Protein AF-A0A7S1IZW3-F1 (afdb_monomer_lite)

Radius of gyration: 18.15 Å; chains: 1; bounding box: 45×54×45 Å

Sequence (249 aa):
MLVRLMQQVVSWEAPVSPLEAGRDVAIAFSLGTGAHVGPKPRSFAPGRIHPGHSNEGLAHTILNLVQANPALNVYVQWEIGDLITGFEYNSGRSYALKYPPLAVPSQSNPSLRVTYADITGRNASEAIHKVYPKPGSYLSTGGVASGLGRYIMSLQDTVKRVYVVGHPDHKKRCRVETQRALAYKKKELAHIDTVFPPTTYYPLWTQYGCDAWAYDHESTQSWTRTRGRFIPTEMRHKLGWVAYKDIKC

Secondary structure (DSSP, 8-state):
-HHHHHHHHH---PPB-PPPSS--EEEE-------B-SS--SS--TTSB---HHHHHHHHHHHHHHHH-TT-EEEEEHHHHHHHTTPEETTTEE--BSS-SS--S----TT--B-HHHHHSS-GGGTEEEE-PPTT----HHHHHHHHHHHHHHT-S---EEEEE--TTTHHHHHHHHHHHHHHTTTSSTT-EEEBPPGGGS--GGGGTB-TT--BTT-SSGGGS-HHHHHHHHHHHHHHHHHHTT---

pLDDT: mean 75.3, std 19.4, range [32.53, 97.0]

Organism: NCBI:txid73025

Structure (mmCIF, N/CA/C/O backbone):
data_AF-A0A7S1IZW3-F1
#
_entry.id   AF-A0A7S1IZW3-F1
#
loop_
_atom_site.group_PDB
_atom_site.id
_atom_site.type_symbol
_atom_site.label_atom_id
_atom_site.label_alt_id
_atom_site.label_comp_id
_atom_site.label_asym_id
_atom_site.label_entity_id
_atom_site.label_seq_id
_atom_site.pdbx_PDB_ins_code
_atom_site.Cartn_x
_atom_site.Cartn_y
_atom_site.Cartn_z
_atom_site.occupancy
_atom_site.B_iso_or_equiv
_atom_site.auth_seq_id
_atom_site.auth_comp_id
_atom_site.auth_asym_id
_atom_site.auth_atom_id
_atom_site.pdbx_PDB_model_num
ATOM 1 N N . MET A 1 1 ? 24.406 24.536 6.922 1.00 42.84 1 MET A N 1
ATOM 2 C CA . MET A 1 1 ? 22.937 24.652 7.099 1.00 42.84 1 MET A CA 1
ATOM 3 C C . MET A 1 1 ? 22.155 23.656 6.229 1.00 42.84 1 MET A C 1
ATOM 5 O O . MET A 1 1 ? 21.278 22.994 6.769 1.00 42.84 1 MET A O 1
ATOM 9 N N . LEU A 1 2 ? 22.518 23.450 4.949 1.00 34.56 2 LEU A N 1
ATOM 10 C CA . LEU A 1 2 ? 21.908 22.433 4.063 1.00 34.56 2 LEU A CA 1
ATOM 11 C C . LEU A 1 2 ? 21.958 20.992 4.617 1.00 34.56 2 LEU A C 1
ATOM 13 O O . LEU A 1 2 ? 20.959 20.284 4.582 1.00 34.56 2 LEU A O 1
ATOM 17 N N . VAL A 1 3 ? 23.086 20.578 5.205 1.00 36.34 3 VAL A N 1
ATOM 18 C CA . VAL A 1 3 ? 23.261 19.220 5.769 1.00 36.34 3 VAL A CA 1
ATOM 19 C C . VAL A 1 3 ? 22.312 18.946 6.950 1.00 36.34 3 VAL A C 1
ATOM 21 O O . VAL A 1 3 ? 21.817 17.832 7.095 1.00 36.34 3 VAL A O 1
ATOM 24 N N . ARG A 1 4 ? 21.962 19.974 7.741 1.00 32.53 4 ARG A N 1
ATOM 25 C CA . ARG A 1 4 ? 21.000 19.866 8.859 1.00 32.53 4 ARG A CA 1
ATOM 26 C C . ARG A 1 4 ? 19.544 19.781 8.380 1.00 32.53 4 ARG A C 1
ATOM 28 O O . ARG A 1 4 ? 18.761 19.040 8.966 1.00 32.53 4 ARG A O 1
ATOM 35 N N . LEU A 1 5 ? 19.200 20.484 7.296 1.00 35.03 5 LEU A N 1
ATOM 36 C CA . LEU A 1 5 ? 17.895 20.378 6.627 1.00 35.03 5 LEU A CA 1
ATOM 37 C C . LEU A 1 5 ? 17.722 19.015 5.946 1.00 35.03 5 LEU A C 1
ATOM 39 O O . LEU A 1 5 ? 16.652 18.423 6.038 1.00 35.03 5 LEU A O 1
ATOM 43 N N . MET A 1 6 ? 18.782 18.461 5.350 1.00 36.03 6 MET A N 1
ATOM 44 C CA . MET A 1 6 ? 18.750 17.088 4.845 1.00 36.03 6 MET A CA 1
ATOM 45 C C . MET A 1 6 ? 18.605 16.082 5.994 1.00 36.03 6 MET A C 1
ATOM 47 O O . MET A 1 6 ? 17.745 15.220 5.910 1.00 36.03 6 MET A O 1
ATOM 51 N N . GLN A 1 7 ? 19.329 16.229 7.109 1.00 33.53 7 GLN A N 1
ATOM 52 C CA . GLN A 1 7 ? 19.215 15.316 8.259 1.00 33.53 7 GLN A CA 1
ATOM 53 C C . GLN A 1 7 ? 17.838 15.335 8.950 1.00 33.53 7 GLN A C 1
ATOM 55 O O . GLN A 1 7 ? 17.326 14.269 9.281 1.00 33.53 7 GLN A O 1
ATOM 60 N N . GLN A 1 8 ? 17.182 16.493 9.099 1.00 34.12 8 GLN A N 1
ATOM 61 C CA . GLN A 1 8 ? 15.807 16.558 9.635 1.00 34.12 8 GLN A CA 1
ATOM 62 C C . GLN A 1 8 ? 14.746 16.017 8.658 1.00 34.12 8 GLN A C 1
ATOM 64 O O . GLN A 1 8 ? 13.679 15.571 9.076 1.00 34.12 8 GLN A O 1
ATOM 69 N N . VAL A 1 9 ? 15.043 15.977 7.356 1.00 41.69 9 VAL A N 1
ATOM 70 C CA . VAL A 1 9 ? 14.223 15.278 6.350 1.00 41.69 9 VAL A CA 1
ATOM 71 C C . VAL A 1 9 ? 14.499 13.756 6.351 1.00 41.69 9 VAL A C 1
ATOM 73 O O . VAL A 1 9 ? 13.649 12.982 5.893 1.00 41.69 9 VAL A O 1
ATOM 76 N N . VAL A 1 10 ? 15.622 13.320 6.941 1.00 40.56 10 VAL A N 1
ATOM 77 C CA . VAL A 1 10 ? 16.227 11.976 6.834 1.00 40.56 10 VAL A CA 1
ATOM 78 C C . VAL A 1 10 ? 16.151 11.131 8.119 1.00 40.56 10 VAL A C 1
ATOM 80 O O . VAL A 1 10 ? 16.579 9.983 8.091 1.00 40.56 10 VAL A O 1
ATOM 83 N N . SER A 1 11 ? 15.502 11.559 9.210 1.00 42.12 11 SER A N 1
ATOM 84 C CA . SER A 1 11 ? 14.947 10.537 10.116 1.00 42.12 11 SER A CA 1
ATOM 85 C C . SER A 1 11 ? 13.729 9.903 9.418 1.00 42.12 11 SER A C 1
ATOM 87 O O . SER A 1 11 ? 12.639 10.472 9.282 1.00 42.12 11 SER A O 1
ATOM 89 N N . TRP A 1 12 ? 13.988 8.752 8.795 1.00 49.91 12 TRP A N 1
ATOM 90 C CA . TRP A 1 12 ? 13.060 7.946 7.990 1.00 49.91 12 TRP A CA 1
ATOM 91 C C . TRP A 1 12 ? 12.199 7.005 8.841 1.00 49.91 12 TRP A C 1
ATOM 93 O O . TRP A 1 12 ? 11.515 6.133 8.307 1.00 49.91 12 TRP A O 1
ATOM 103 N N . GLU A 1 13 ? 12.216 7.179 10.156 1.00 51.59 13 GLU A N 1
ATOM 104 C CA . GLU A 1 13 ? 11.572 6.276 11.097 1.00 51.59 13 GLU A CA 1
ATOM 105 C C . GLU A 1 13 ? 10.225 6.864 11.516 1.00 51.59 13 GLU A C 1
ATOM 107 O O . GLU A 1 13 ? 10.145 7.925 12.132 1.00 51.59 13 GLU A O 1
ATOM 112 N N . ALA A 1 14 ? 9.142 6.200 11.116 1.00 55.22 14 ALA A N 1
ATOM 113 C CA . ALA A 1 14 ? 7.863 6.343 11.802 1.00 55.22 14 ALA A CA 1
ATOM 114 C C . ALA A 1 14 ? 7.749 5.192 12.808 1.00 55.22 14 ALA A C 1
ATOM 116 O O . ALA A 1 14 ? 8.416 4.170 12.608 1.00 55.22 14 ALA A O 1
ATOM 117 N N . PRO A 1 15 ? 6.903 5.316 13.846 1.00 69.94 15 PRO A N 1
ATOM 118 C CA . PRO A 1 15 ? 6.678 4.211 14.759 1.00 69.94 15 PRO A CA 1
ATOM 119 C C . PRO A 1 15 ? 6.252 2.970 13.970 1.00 69.94 15 PRO A C 1
ATOM 121 O O . PRO A 1 15 ? 5.302 2.994 13.179 1.00 69.94 15 PRO A O 1
ATOM 124 N N . VAL A 1 16 ? 7.013 1.900 14.172 1.00 72.75 16 VAL A N 1
ATOM 125 C CA . VAL A 1 16 ? 6.602 0.542 13.850 1.00 72.75 16 VAL A CA 1
ATOM 126 C C . VAL A 1 16 ? 5.834 0.053 15.065 1.00 72.75 16 VAL A C 1
ATOM 128 O O . VAL A 1 16 ? 6.329 0.148 16.185 1.00 72.75 16 VAL A O 1
ATOM 131 N N . SER A 1 17 ? 4.620 -0.434 14.854 1.00 70.88 17 SER A N 1
ATOM 132 C CA . SER A 1 17 ? 3.806 -1.000 15.926 1.00 70.88 17 SER A CA 1
ATOM 133 C C . SER A 1 17 ? 3.590 -2.484 15.648 1.00 70.88 17 SER A C 1
ATOM 135 O O . SER A 1 17 ? 3.423 -2.842 14.474 1.00 70.88 17 SER A O 1
ATOM 137 N N . PRO A 1 18 ? 3.619 -3.361 16.670 1.00 73.44 18 PRO A N 1
ATOM 138 C CA . PRO A 1 18 ? 3.194 -4.739 16.484 1.00 73.44 18 PRO A CA 1
ATOM 139 C C . PRO A 1 18 ? 1.767 -4.777 15.931 1.00 73.44 18 PRO A C 1
ATOM 141 O O . PRO A 1 18 ? 0.991 -3.826 16.056 1.00 73.44 18 PRO A O 1
ATOM 144 N N . LEU A 1 19 ? 1.436 -5.878 15.269 1.00 74.12 19 LEU A N 1
ATOM 145 C CA . LEU A 1 19 ? 0.070 -6.123 14.840 1.00 74.12 19 LEU A CA 1
ATOM 146 C C . LEU A 1 19 ? -0.772 -6.396 16.090 1.00 74.12 19 LEU A C 1
ATOM 148 O O . LEU A 1 19 ? -0.466 -7.330 16.829 1.00 74.12 19 LEU A O 1
ATOM 152 N N . GLU A 1 20 ? -1.777 -5.569 16.360 1.00 69.06 20 GLU A N 1
ATOM 153 C CA . GLU A 1 20 ? -2.686 -5.792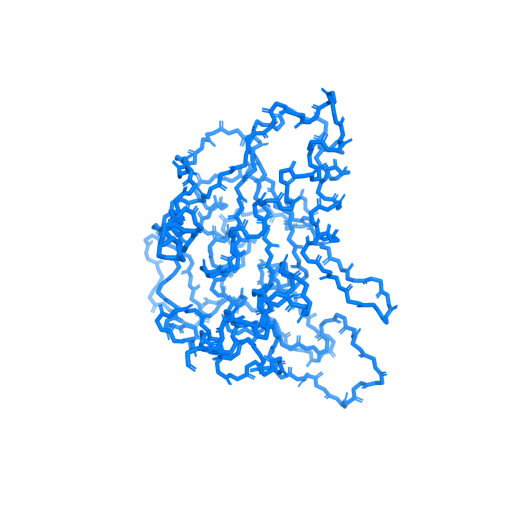 17.486 1.00 69.06 20 GLU A CA 1
ATOM 154 C C . GLU A 1 20 ? -3.928 -6.563 17.038 1.00 69.06 20 GLU A C 1
ATOM 156 O O . GLU A 1 20 ? -4.373 -6.466 15.891 1.00 69.06 20 GLU A O 1
ATOM 161 N N . ALA A 1 21 ? -4.486 -7.349 17.959 1.00 62.62 21 ALA A N 1
ATOM 162 C CA . ALA A 1 21 ? -5.770 -8.000 17.754 1.00 62.62 21 ALA A CA 1
ATOM 163 C C . ALA A 1 21 ? -6.881 -6.939 17.806 1.00 62.62 21 ALA A C 1
ATOM 165 O O . ALA A 1 21 ? -7.063 -6.259 18.815 1.00 62.62 21 ALA A O 1
ATOM 166 N N . GLY A 1 22 ? -7.616 -6.786 16.707 1.00 67.44 22 GLY A N 1
ATOM 167 C CA . GLY A 1 22 ? -8.656 -5.770 16.563 1.00 67.44 22 GLY A CA 1
ATOM 168 C C . GLY A 1 22 ? -8.945 -5.450 15.099 1.00 67.44 22 GLY A C 1
ATOM 169 O O . GLY A 1 22 ? -8.257 -5.938 14.197 1.00 67.44 22 GLY A O 1
ATOM 170 N N . ARG A 1 23 ? -9.968 -4.623 14.857 1.00 73.38 23 ARG A N 1
ATOM 171 C CA . ARG A 1 23 ? -10.368 -4.177 13.513 1.00 73.38 23 ARG A CA 1
ATOM 172 C C . ARG A 1 23 ? -9.564 -2.955 13.065 1.00 73.38 23 ARG A C 1
ATOM 174 O O . ARG A 1 23 ? -10.113 -1.900 12.755 1.00 73.38 23 ARG A O 1
ATOM 181 N N . ASP A 1 24 ? -8.245 -3.108 13.046 1.00 89.75 24 ASP A N 1
ATOM 182 C CA . ASP A 1 24 ? -7.353 -2.137 12.418 1.00 89.75 24 ASP A CA 1
ATOM 183 C C . ASP A 1 24 ? -7.535 -2.136 10.895 1.00 89.75 24 ASP A C 1
ATOM 185 O O . ASP A 1 24 ? -8.167 -3.023 10.307 1.00 89.75 24 ASP A O 1
ATOM 189 N N . VAL A 1 25 ? -6.969 -1.123 10.242 1.00 93.00 25 VAL A N 1
ATOM 190 C CA . VAL A 1 25 ? -6.992 -1.009 8.783 1.00 93.00 25 VAL A CA 1
ATOM 191 C C . VAL A 1 25 ? -5.572 -1.051 8.235 1.00 93.00 25 VAL A C 1
ATOM 193 O O . VAL A 1 25 ? -4.694 -0.342 8.714 1.00 93.00 25 VAL A O 1
ATOM 196 N N . ALA A 1 26 ? -5.333 -1.824 7.182 1.00 94.81 26 ALA A N 1
ATOM 197 C CA . ALA A 1 26 ? -4.163 -1.651 6.333 1.00 94.81 26 ALA A CA 1
ATOM 198 C C . ALA A 1 26 ? -4.532 -0.821 5.106 1.00 94.81 26 ALA A C 1
ATOM 200 O O . ALA A 1 26 ? -5.486 -1.138 4.398 1.00 94.81 26 ALA A O 1
ATOM 201 N N . ILE A 1 27 ? -3.754 0.226 4.837 1.00 96.88 27 ILE A N 1
ATOM 202 C CA . ILE A 1 27 ? -3.817 0.984 3.590 1.00 96.88 27 ILE A CA 1
ATOM 203 C C . ILE A 1 27 ? -2.592 0.686 2.730 1.00 96.88 27 ILE A C 1
ATOM 205 O O . ILE A 1 27 ? -1.473 0.816 3.220 1.00 96.88 27 ILE A O 1
ATOM 209 N N . ALA A 1 28 ? -2.780 0.342 1.453 1.00 97.00 28 ALA A N 1
ATOM 210 C CA . ALA A 1 28 ? -1.663 0.116 0.531 1.00 97.00 28 ALA A CA 1
ATOM 211 C C . ALA A 1 28 ? -1.671 1.051 -0.680 1.00 97.00 28 ALA A C 1
ATOM 213 O O . ALA A 1 28 ? -2.696 1.238 -1.344 1.00 97.00 28 ALA A O 1
ATOM 214 N N . PHE A 1 29 ? -0.490 1.589 -0.978 1.00 96.50 29 PHE A N 1
ATOM 215 C CA . PHE A 1 29 ? -0.234 2.482 -2.101 1.00 96.50 29 PHE A CA 1
ATOM 216 C C . PHE A 1 29 ? 0.668 1.796 -3.121 1.00 96.50 29 PHE A C 1
ATOM 218 O O . PHE A 1 29 ? 1.769 1.363 -2.771 1.00 96.50 29 PHE A O 1
ATOM 225 N N . SER A 1 30 ? 0.214 1.725 -4.366 1.00 94.62 30 SER A N 1
ATOM 226 C CA . SER A 1 30 ? 0.961 1.138 -5.469 1.00 94.62 30 SER A CA 1
ATOM 227 C C . SER A 1 30 ? 2.091 2.054 -5.941 1.00 94.62 30 SER A C 1
ATOM 229 O O . SER A 1 30 ? 2.057 3.279 -5.774 1.00 94.62 30 SER A O 1
ATOM 231 N N . LEU A 1 31 ? 3.126 1.452 -6.526 1.00 93.69 31 LEU A N 1
ATOM 232 C CA . LEU A 1 31 ? 4.194 2.163 -7.219 1.00 93.69 31 LEU A CA 1
ATOM 233 C C . LEU A 1 31 ? 4.489 1.488 -8.554 1.00 93.69 31 LEU A C 1
ATOM 235 O O . LEU A 1 31 ? 4.808 0.303 -8.591 1.00 93.69 31 LEU A O 1
ATOM 239 N N . GLY A 1 32 ? 4.461 2.269 -9.635 1.00 88.81 32 GLY A N 1
ATOM 240 C CA . GLY A 1 32 ? 4.709 1.729 -10.963 1.00 88.81 32 GLY A CA 1
ATOM 241 C C . GLY A 1 32 ? 3.566 0.838 -11.444 1.00 88.81 32 GLY A C 1
ATOM 242 O O . GLY A 1 32 ? 2.635 0.524 -10.707 1.00 88.81 32 GLY A O 1
ATOM 243 N N . THR A 1 33 ? 3.651 0.444 -12.709 1.00 86.56 33 THR A N 1
ATOM 244 C CA . THR A 1 33 ? 2.820 -0.620 -13.288 1.00 86.56 33 THR A CA 1
ATOM 245 C C . THR A 1 33 ? 3.661 -1.378 -14.303 1.00 86.56 33 THR A C 1
ATOM 247 O O . THR A 1 33 ? 4.548 -0.783 -14.911 1.00 86.56 33 THR A O 1
ATOM 250 N N . GLY A 1 34 ? 3.404 -2.664 -14.507 1.00 83.81 34 GLY A N 1
ATOM 251 C CA . GLY A 1 34 ? 4.081 -3.468 -15.522 1.00 83.81 34 GLY A CA 1
ATOM 252 C C . GLY A 1 34 ? 3.514 -3.251 -16.930 1.00 83.81 34 GLY A C 1
ATOM 253 O O . GLY A 1 34 ? 2.811 -2.275 -17.206 1.00 83.81 34 GLY A O 1
ATOM 254 N N . ALA A 1 35 ? 3.842 -4.167 -17.842 1.00 79.00 35 ALA A N 1
ATOM 255 C CA . ALA A 1 35 ? 3.445 -4.086 -19.245 1.00 79.00 35 ALA A CA 1
ATOM 256 C C . ALA A 1 35 ? 1.917 -4.115 -19.451 1.00 79.00 35 ALA A C 1
ATOM 258 O O . ALA A 1 35 ? 1.160 -4.690 -18.666 1.00 79.00 35 ALA A O 1
ATOM 259 N N . HIS A 1 36 ? 1.461 -3.529 -20.560 1.00 71.94 36 HIS A N 1
ATOM 260 C CA . HIS A 1 36 ? 0.078 -3.682 -21.008 1.00 71.94 36 HIS A CA 1
ATOM 261 C C . HIS A 1 36 ? -0.233 -5.141 -21.350 1.00 71.94 36 HIS A C 1
ATOM 263 O O . HIS A 1 36 ? 0.586 -5.840 -21.946 1.00 71.94 36 HIS A O 1
ATOM 269 N N . VAL A 1 37 ? -1.450 -5.571 -21.025 1.00 60.62 37 VAL A N 1
ATOM 270 C CA . VAL A 1 37 ? -1.951 -6.911 -21.328 1.00 60.62 37 VAL A CA 1
ATOM 271 C C . VAL A 1 37 ? -3.107 -6.798 -22.317 1.00 60.62 37 VAL A C 1
ATOM 273 O O . VAL A 1 37 ? -4.116 -6.149 -22.044 1.00 60.62 37 VAL A O 1
ATOM 276 N N . GLY A 1 38 ? -2.941 -7.423 -23.486 1.00 57.94 38 GLY A N 1
ATOM 277 C CA . GLY A 1 38 ? -3.884 -7.342 -24.604 1.00 57.94 38 GLY A CA 1
ATOM 278 C C . GLY A 1 38 ? -3.590 -6.199 -25.595 1.00 57.94 38 GLY A C 1
ATOM 279 O O . GLY A 1 38 ? -2.559 -5.532 -25.494 1.00 57.94 38 GLY A O 1
ATOM 280 N N . PRO A 1 39 ? -4.464 -5.980 -26.597 1.00 54.28 39 PRO A N 1
ATOM 281 C CA . PRO A 1 39 ? -4.266 -4.953 -27.621 1.00 54.28 39 PRO A CA 1
ATOM 282 C C . PRO A 1 39 ? -4.196 -3.543 -27.009 1.00 54.28 39 PRO A C 1
ATOM 284 O O . PRO A 1 39 ? -4.948 -3.231 -26.080 1.00 54.28 39 PRO A O 1
ATOM 287 N N . LYS A 1 40 ? -3.294 -2.695 -27.540 1.00 53.75 40 LYS A N 1
ATOM 288 C CA . LYS A 1 40 ? -2.990 -1.341 -27.030 1.00 53.75 40 LYS A CA 1
ATOM 289 C C . LYS A 1 40 ? -4.282 -0.562 -26.727 1.00 53.75 40 LYS A C 1
ATOM 291 O O . LYS A 1 40 ? -5.043 -0.277 -27.655 1.00 53.75 40 LYS A O 1
ATOM 296 N N . PRO A 1 41 ? -4.558 -0.208 -25.462 1.00 51.12 41 PRO A N 1
ATOM 297 C CA . PRO A 1 41 ? -5.783 0.497 -25.130 1.00 51.12 41 PRO A CA 1
ATOM 298 C C . PRO A 1 41 ? -5.697 1.978 -25.518 1.00 51.12 41 PRO A C 1
ATOM 300 O O . PRO A 1 41 ? -4.625 2.579 -25.517 1.00 51.12 41 PRO A O 1
ATOM 303 N N . ARG A 1 42 ? -6.858 2.582 -25.803 1.00 51.28 42 ARG A N 1
ATOM 304 C CA . ARG A 1 42 ? -7.008 4.039 -25.980 1.00 51.28 42 ARG A CA 1
ATOM 305 C C . ARG A 1 42 ? -7.034 4.804 -24.642 1.00 51.28 42 ARG A C 1
ATOM 307 O O . ARG A 1 42 ? -7.081 6.028 -24.655 1.00 51.28 42 ARG A O 1
ATOM 314 N N . SER A 1 43 ? -7.014 4.111 -23.496 1.00 53.12 43 SER A N 1
ATOM 315 C CA . SER A 1 43 ? -7.051 4.715 -22.157 1.00 53.12 43 SER A CA 1
ATOM 316 C C . SER A 1 43 ? -6.365 3.850 -21.088 1.00 53.12 43 SER A C 1
ATOM 318 O O . SER A 1 43 ? -6.332 2.622 -21.185 1.00 53.12 43 SER A O 1
ATOM 320 N N . PHE A 1 44 ? -5.831 4.500 -20.045 1.00 56.50 44 PHE A N 1
ATOM 321 C CA . PHE A 1 44 ? -5.433 3.851 -18.792 1.00 56.50 44 PHE A CA 1
ATOM 322 C C . PHE A 1 44 ? -6.700 3.337 -18.096 1.00 56.50 44 PHE A C 1
ATOM 324 O O . PHE A 1 44 ? -7.426 4.110 -17.471 1.00 56.50 44 PHE A O 1
ATOM 331 N N . ALA A 1 45 ? -6.999 2.051 -18.260 1.00 55.06 45 ALA A N 1
ATOM 332 C CA . ALA A 1 45 ? -8.136 1.399 -17.624 1.00 55.06 45 ALA A CA 1
ATOM 333 C C . ALA A 1 45 ? -7.648 0.231 -16.751 1.00 55.06 45 ALA A C 1
ATOM 335 O O . ALA A 1 45 ? -6.781 -0.530 -17.203 1.00 55.06 45 ALA A O 1
ATOM 336 N N . PRO A 1 46 ? -8.199 0.072 -15.534 1.00 58.06 46 PRO A N 1
ATOM 337 C CA . PRO A 1 46 ? -7.873 -1.032 -14.643 1.00 58.06 46 PRO A CA 1
ATOM 338 C C . PRO A 1 46 ? -7.905 -2.408 -15.320 1.00 58.06 46 PRO A C 1
ATOM 340 O O . PRO A 1 46 ? -8.764 -2.718 -16.155 1.00 58.06 46 PRO A O 1
ATOM 343 N N . GLY A 1 47 ? -6.886 -3.194 -14.975 1.00 59.53 47 GLY A N 1
ATOM 344 C CA . GLY A 1 47 ? -6.621 -4.563 -15.400 1.00 59.53 47 GLY A CA 1
ATOM 345 C C . GLY A 1 47 ? -6.177 -4.794 -16.860 1.00 59.53 47 GLY A C 1
ATOM 346 O O . GLY A 1 47 ? -5.809 -5.910 -17.207 1.00 59.53 47 GLY A O 1
ATOM 347 N N . ARG A 1 48 ? -6.068 -3.766 -17.718 1.00 66.94 48 ARG A N 1
ATOM 348 C CA . ARG A 1 48 ? -5.316 -3.896 -18.999 1.00 66.94 48 ARG A CA 1
ATOM 349 C C . ARG A 1 48 ? -3.811 -3.706 -18.828 1.00 66.94 48 ARG A C 1
ATOM 351 O O . ARG A 1 48 ? -3.081 -3.552 -19.809 1.00 66.94 48 ARG A O 1
ATOM 358 N N . ILE A 1 49 ? -3.353 -3.623 -17.588 1.00 74.69 49 ILE A N 1
ATOM 359 C CA . ILE A 1 49 ? -1.981 -3.306 -17.219 1.00 74.69 49 ILE A CA 1
ATOM 360 C C . ILE A 1 49 ? -1.592 -4.285 -16.125 1.00 74.69 49 ILE A C 1
ATOM 362 O O . ILE A 1 49 ? -2.334 -4.452 -15.158 1.00 74.69 49 ILE A O 1
ATOM 366 N N . HIS A 1 50 ? -0.451 -4.942 -16.301 1.00 82.44 50 HIS A N 1
ATOM 367 C CA . HIS A 1 50 ? 0.138 -5.764 -15.261 1.00 82.44 50 HIS A CA 1
ATOM 368 C C . HIS A 1 50 ? 0.373 -4.894 -14.013 1.00 82.44 50 HIS A C 1
ATOM 370 O O . HIS A 1 50 ? 0.913 -3.794 -14.155 1.00 82.44 50 HIS A O 1
ATOM 376 N N . PRO A 1 51 ? 0.017 -5.346 -12.800 1.00 85.38 51 PRO A N 1
ATOM 377 C CA . PRO A 1 51 ? 0.257 -4.586 -11.574 1.00 85.38 51 PRO A CA 1
ATOM 378 C C . PRO A 1 51 ? 1.719 -4.160 -11.397 1.00 85.38 51 PRO A C 1
ATOM 380 O O . PRO A 1 51 ? 1.971 -3.046 -10.970 1.00 85.38 51 PRO A O 1
ATOM 383 N N . GLY A 1 52 ? 2.681 -4.983 -11.816 1.00 89.25 52 GLY A N 1
ATOM 384 C CA . GLY A 1 52 ? 4.120 -4.691 -11.739 1.00 89.25 52 GLY A CA 1
ATOM 385 C C . GLY A 1 52 ? 4.761 -5.307 -10.498 1.00 89.25 52 GLY A C 1
ATOM 386 O O . GLY A 1 52 ? 4.085 -5.543 -9.496 1.00 89.25 52 GLY A O 1
ATOM 387 N N . HIS A 1 53 ? 6.063 -5.563 -10.565 1.00 91.38 53 HIS A N 1
ATOM 388 C CA . HIS A 1 53 ? 6.776 -6.400 -9.592 1.00 91.38 53 HIS A CA 1
ATOM 389 C C . HIS A 1 53 ? 6.841 -5.769 -8.197 1.00 91.38 53 HIS A C 1
ATOM 391 O O . HIS A 1 53 ? 6.657 -6.445 -7.184 1.00 91.38 53 HIS A O 1
ATOM 397 N N . SER A 1 54 ? 6.995 -4.441 -8.122 1.00 94.75 54 SER A N 1
ATOM 398 C CA . SER A 1 54 ? 6.939 -3.715 -6.846 1.00 94.75 54 SER A CA 1
ATOM 399 C C . SER A 1 54 ? 5.586 -3.908 -6.152 1.00 94.75 54 SER A C 1
ATOM 401 O O . SER A 1 54 ? 5.527 -4.029 -4.929 1.00 94.75 54 SER A O 1
ATOM 403 N N . ASN A 1 55 ? 4.495 -3.969 -6.922 1.00 94.25 55 ASN A N 1
ATOM 404 C CA . ASN A 1 55 ? 3.149 -4.148 -6.383 1.00 94.25 55 ASN A CA 1
ATOM 405 C C . ASN A 1 55 ? 2.882 -5.598 -5.956 1.00 94.25 55 ASN A C 1
ATOM 407 O O . ASN A 1 55 ? 2.129 -5.796 -5.005 1.00 94.25 55 ASN A O 1
ATOM 411 N N . GLU A 1 56 ? 3.549 -6.590 -6.556 1.00 90.50 56 GLU A N 1
ATOM 412 C CA . GLU A 1 56 ? 3.561 -7.973 -6.050 1.00 90.50 56 GLU A CA 1
ATOM 413 C C . GLU A 1 56 ? 4.184 -8.044 -4.654 1.00 90.50 56 GLU A C 1
ATOM 415 O O . GLU A 1 56 ? 3.577 -8.575 -3.723 1.00 90.50 56 GLU A O 1
ATOM 420 N N . GLY A 1 57 ? 5.340 -7.408 -4.454 1.00 91.12 57 GLY A N 1
ATOM 421 C CA . GLY A 1 57 ? 5.950 -7.356 -3.128 1.00 91.12 57 GLY A CA 1
ATOM 422 C C . GLY A 1 57 ? 5.067 -6.651 -2.085 1.00 91.12 57 GLY A C 1
ATOM 423 O O . GLY A 1 57 ? 4.973 -7.097 -0.943 1.00 91.12 57 GLY A O 1
ATOM 424 N N . LEU A 1 58 ? 4.346 -5.593 -2.474 1.00 95.06 58 LEU A N 1
ATOM 425 C CA . LEU A 1 58 ? 3.398 -4.905 -1.586 1.00 95.06 58 LEU A CA 1
ATOM 426 C C . LEU A 1 58 ? 2.146 -5.743 -1.283 1.00 95.06 58 LEU A C 1
ATOM 428 O O . LEU A 1 58 ? 1.662 -5.730 -0.151 1.00 95.06 58 LEU A O 1
ATOM 432 N N . ALA A 1 59 ? 1.634 -6.485 -2.266 1.00 92.06 59 ALA A N 1
ATOM 433 C CA . ALA A 1 59 ? 0.547 -7.440 -2.077 1.00 92.06 59 ALA A CA 1
ATOM 434 C C . ALA A 1 59 ? 0.950 -8.559 -1.105 1.00 92.06 59 ALA A C 1
ATOM 436 O O . ALA A 1 59 ? 0.178 -8.879 -0.202 1.00 92.06 59 ALA A O 1
ATOM 437 N N . HIS A 1 60 ? 2.180 -9.072 -1.200 1.00 89.25 60 HIS A N 1
ATOM 438 C CA . HIS A 1 60 ? 2.724 -10.022 -0.227 1.00 89.25 60 HIS A CA 1
ATOM 439 C C . HIS A 1 60 ? 2.753 -9.435 1.190 1.00 89.25 60 HIS A C 1
ATOM 441 O O . HIS A 1 60 ? 2.327 -10.102 2.131 1.00 89.25 60 HIS A O 1
ATOM 447 N N . THR A 1 61 ? 3.180 -8.176 1.358 1.00 92.50 61 THR A N 1
ATOM 448 C CA . THR A 1 61 ? 3.130 -7.507 2.670 1.00 92.50 61 THR A CA 1
ATOM 449 C C . THR A 1 61 ? 1.712 -7.470 3.237 1.00 92.50 61 THR A C 1
ATOM 451 O O . THR A 1 61 ? 1.519 -7.725 4.423 1.00 92.50 61 THR A O 1
ATOM 454 N N . ILE A 1 62 ? 0.706 -7.180 2.407 1.00 92.38 62 ILE A N 1
ATOM 455 C CA . ILE A 1 62 ? -0.696 -7.175 2.842 1.00 92.38 62 ILE A CA 1
ATOM 456 C C . ILE A 1 62 ? -1.159 -8.572 3.247 1.00 92.38 62 ILE A C 1
ATOM 458 O O . ILE A 1 62 ? -1.774 -8.713 4.302 1.00 92.38 62 ILE A O 1
ATOM 462 N N . LEU A 1 63 ? -0.843 -9.601 2.462 1.00 88.12 63 LEU A N 1
ATOM 463 C CA . LEU A 1 63 ? -1.226 -10.967 2.807 1.00 88.12 63 LEU A CA 1
ATOM 464 C C . LEU A 1 63 ? -0.570 -11.446 4.106 1.00 88.12 63 LEU A C 1
ATOM 466 O O . LEU A 1 63 ? -1.249 -12.054 4.926 1.00 88.12 63 LEU A O 1
ATOM 470 N N . ASN A 1 64 ? 0.695 -11.096 4.345 1.00 86.62 64 ASN A N 1
ATOM 471 C CA . ASN A 1 64 ? 1.373 -11.353 5.615 1.00 86.62 64 ASN A CA 1
ATOM 472 C C . ASN A 1 64 ? 0.660 -10.692 6.807 1.00 86.62 64 ASN A C 1
ATOM 474 O O . ASN A 1 64 ? 0.495 -11.311 7.858 1.00 86.62 64 ASN A O 1
ATOM 478 N N . LEU A 1 65 ? 0.216 -9.440 6.648 1.00 88.88 65 LEU A N 1
ATOM 479 C CA . LEU A 1 65 ? -0.532 -8.730 7.690 1.00 88.88 65 LEU A CA 1
ATOM 480 C C . LEU A 1 65 ? -1.897 -9.374 7.945 1.00 88.88 65 LEU A C 1
ATOM 482 O O . LEU A 1 65 ? -2.290 -9.533 9.095 1.00 88.88 65 LEU A O 1
ATOM 486 N N . VAL A 1 66 ? -2.602 -9.774 6.888 1.00 86.88 66 VAL A N 1
ATOM 487 C CA . VAL A 1 66 ? -3.892 -10.471 6.987 1.00 86.88 66 VAL A CA 1
ATOM 488 C C . VAL A 1 66 ? -3.735 -11.849 7.628 1.00 86.88 66 VAL A C 1
ATOM 490 O O . VAL A 1 66 ? -4.574 -12.247 8.428 1.00 86.88 66 VAL A O 1
ATOM 493 N N . GLN A 1 67 ? -2.673 -12.583 7.303 1.00 83.88 67 GLN A N 1
ATOM 494 C CA . GLN A 1 67 ? -2.394 -13.884 7.907 1.00 83.88 67 GLN A CA 1
ATOM 495 C C . GLN A 1 67 ? -2.148 -13.754 9.413 1.00 83.88 67 GLN A C 1
ATOM 497 O O . GLN A 1 67 ? -2.640 -14.563 10.194 1.00 83.88 67 GLN A O 1
ATOM 502 N N . ALA A 1 68 ? -1.419 -12.716 9.824 1.00 84.38 68 ALA A N 1
ATOM 503 C CA . ALA A 1 68 ? -1.139 -12.448 11.229 1.00 84.38 68 ALA A CA 1
ATOM 504 C C . ALA A 1 68 ? -2.333 -11.821 11.983 1.00 84.38 68 ALA A C 1
ATOM 506 O O . ALA A 1 68 ? -2.464 -12.024 13.188 1.00 84.38 68 ALA A O 1
ATOM 507 N N . ASN A 1 69 ? -3.219 -11.087 11.301 1.00 85.19 69 ASN A N 1
ATOM 508 C CA . ASN A 1 69 ? -4.486 -10.591 11.843 1.00 85.19 69 ASN A CA 1
ATOM 509 C C . ASN A 1 69 ? -5.604 -10.767 10.807 1.00 85.19 69 ASN A C 1
ATOM 511 O O . ASN A 1 69 ? -5.863 -9.863 10.006 1.00 85.19 69 ASN A O 1
ATOM 515 N N . PRO A 1 70 ? -6.337 -11.891 10.851 1.00 82.75 70 PRO A N 1
ATOM 516 C CA . PRO A 1 70 ? -7.470 -12.091 9.962 1.00 82.75 70 PRO A CA 1
ATOM 517 C C . PRO A 1 70 ? -8.560 -11.019 10.138 1.00 82.75 70 PRO A C 1
ATOM 519 O O . PRO A 1 70 ? -9.233 -10.671 9.180 1.00 82.75 70 PRO A O 1
ATOM 522 N N . ALA A 1 71 ? -8.738 -10.391 11.298 1.00 83.00 71 ALA A N 1
ATOM 523 C CA . ALA A 1 71 ? -9.745 -9.331 11.446 1.00 83.00 71 ALA A CA 1
ATOM 524 C C . ALA A 1 71 ? -9.376 -8.002 10.744 1.00 83.00 71 ALA A C 1
ATOM 526 O O . ALA A 1 71 ? -10.181 -7.069 10.756 1.00 83.00 71 ALA A O 1
ATOM 527 N N . LEU A 1 72 ? -8.189 -7.908 10.133 1.00 86.94 72 LEU A N 1
ATOM 528 C CA . LEU A 1 72 ? -7.686 -6.705 9.478 1.00 86.94 72 LEU A CA 1
ATOM 529 C C . LEU A 1 72 ? -8.521 -6.324 8.247 1.00 86.94 72 LEU A C 1
ATOM 531 O O . LEU A 1 72 ? -8.650 -7.089 7.288 1.00 86.94 72 LEU A O 1
ATOM 535 N N . ASN A 1 73 ? -9.019 -5.090 8.254 1.00 90.06 73 ASN A N 1
ATOM 536 C CA . ASN A 1 73 ? -9.669 -4.472 7.106 1.00 90.06 73 ASN A CA 1
ATOM 537 C C . ASN A 1 73 ? -8.609 -3.936 6.138 1.00 90.06 73 ASN A C 1
ATOM 539 O O . ASN A 1 73 ? -7.636 -3.309 6.554 1.00 90.06 73 ASN A O 1
ATOM 543 N N . VAL A 1 74 ? -8.796 -4.123 4.835 1.00 92.12 74 VAL A N 1
ATOM 544 C CA . VAL A 1 74 ? -7.774 -3.798 3.831 1.00 92.12 74 VAL A CA 1
ATOM 545 C C . VAL A 1 74 ? -8.326 -2.772 2.844 1.00 92.12 74 VAL A C 1
ATOM 547 O O . VAL A 1 74 ? -9.325 -3.018 2.184 1.00 92.12 74 VAL A O 1
ATOM 550 N N . TYR A 1 75 ? -7.680 -1.613 2.722 1.00 95.06 75 TYR A N 1
ATOM 551 C CA . TYR A 1 75 ? -8.033 -0.543 1.784 1.00 95.06 75 TYR A CA 1
ATOM 552 C C . TYR A 1 75 ? -6.860 -0.284 0.834 1.00 95.06 75 TYR A C 1
ATOM 554 O O . TYR A 1 75 ? -5.813 0.216 1.238 1.00 95.06 75 TYR A O 1
ATOM 562 N N . VAL A 1 76 ? -6.977 -0.645 -0.438 1.00 94.81 76 VAL A N 1
ATOM 563 C CA . VAL A 1 76 ? -5.796 -0.752 -1.314 1.00 94.81 76 VAL A CA 1
ATOM 564 C C . VAL A 1 76 ? -6.047 -0.200 -2.700 1.00 94.81 76 VAL A C 1
ATOM 566 O O . VAL A 1 76 ? -7.145 -0.318 -3.244 1.00 94.81 76 VAL A O 1
ATOM 569 N N . GLN A 1 77 ? -5.007 0.379 -3.304 1.00 93.75 77 GLN A N 1
ATOM 570 C CA . GLN A 1 77 ? -5.036 0.667 -4.735 1.00 93.75 77 GLN A CA 1
ATOM 571 C C . GLN A 1 77 ? -5.236 -0.611 -5.544 1.00 93.75 77 GLN A C 1
ATOM 573 O O . GLN A 1 77 ? -4.769 -1.688 -5.163 1.00 93.75 77 GLN A O 1
ATOM 578 N N . TRP A 1 78 ? -5.949 -0.473 -6.659 1.00 89.38 78 TRP A N 1
ATOM 579 C CA . TRP A 1 78 ? -6.381 -1.602 -7.468 1.00 89.38 78 TRP A CA 1
ATOM 580 C C . TRP A 1 78 ? -5.251 -2.530 -7.910 1.00 89.38 78 TRP A C 1
ATOM 582 O O . TRP A 1 78 ? -5.478 -3.731 -7.940 1.00 89.38 78 TRP A O 1
ATOM 592 N N . GLU A 1 79 ? -4.044 -2.018 -8.188 1.00 90.00 79 GLU A N 1
ATOM 593 C CA . GLU A 1 79 ? -2.916 -2.856 -8.611 1.00 90.00 79 GLU A CA 1
ATOM 594 C C . GLU A 1 79 ? -2.621 -3.943 -7.567 1.00 90.00 79 GLU A C 1
ATOM 596 O O . GLU A 1 79 ? -2.465 -5.114 -7.897 1.00 90.00 79 GLU A O 1
ATOM 601 N N . ILE A 1 80 ? -2.603 -3.553 -6.292 1.00 91.75 80 ILE A N 1
ATOM 602 C CA . ILE A 1 80 ? -2.355 -4.445 -5.155 1.00 91.75 80 ILE A CA 1
ATOM 603 C C . ILE A 1 80 ? -3.604 -5.283 -4.867 1.00 91.75 80 ILE A C 1
ATOM 605 O O . ILE A 1 80 ? -3.504 -6.480 -4.617 1.00 91.75 80 ILE A O 1
ATOM 609 N N . GLY A 1 81 ? -4.784 -4.659 -4.924 1.00 88.50 81 GLY A N 1
ATOM 610 C CA . GLY A 1 81 ? -6.068 -5.319 -4.696 1.00 88.50 81 GLY A CA 1
ATOM 611 C C . GLY A 1 81 ? -6.334 -6.477 -5.658 1.00 88.50 81 GLY A C 1
ATOM 612 O O . GLY A 1 81 ? -6.785 -7.542 -5.241 1.00 88.50 81 GLY A O 1
ATOM 613 N N . ASP A 1 82 ? -6.046 -6.298 -6.942 1.00 84.44 82 ASP A N 1
ATOM 614 C CA . ASP A 1 82 ? -6.262 -7.331 -7.954 1.00 84.44 82 ASP A CA 1
ATOM 615 C C . ASP A 1 82 ? -5.306 -8.519 -7.751 1.00 84.44 82 ASP A C 1
ATOM 617 O O . ASP A 1 82 ? -5.747 -9.661 -7.863 1.00 84.44 82 ASP A O 1
ATOM 621 N N . LEU A 1 83 ? -4.055 -8.271 -7.333 1.00 84.44 83 LEU A N 1
ATOM 622 C CA . LEU A 1 83 ? -3.088 -9.321 -6.977 1.00 84.44 83 LEU A CA 1
ATOM 623 C C . LEU A 1 83 ? -3.555 -10.182 -5.796 1.00 84.44 83 LEU A C 1
ATOM 625 O O . LEU A 1 83 ? -3.502 -11.407 -5.866 1.00 84.44 83 LEU A O 1
ATOM 629 N N . ILE A 1 84 ? -4.014 -9.558 -4.706 1.00 84.75 84 ILE A N 1
ATOM 630 C CA . ILE A 1 84 ? -4.410 -10.294 -3.492 1.00 84.75 84 ILE A CA 1
ATOM 631 C C . ILE A 1 84 ? -5.763 -10.998 -3.634 1.00 84.75 84 ILE A C 1
ATOM 633 O O . ILE A 1 84 ? -6.020 -11.969 -2.927 1.00 84.75 84 ILE A O 1
ATOM 637 N N . THR A 1 85 ? -6.629 -10.531 -4.538 1.00 79.38 85 THR A N 1
ATOM 638 C CA . THR A 1 85 ? -7.943 -11.149 -4.792 1.00 79.38 85 THR A CA 1
ATOM 639 C C . THR A 1 85 ? -7.914 -12.232 -5.866 1.00 79.38 85 THR A C 1
ATOM 641 O O . THR A 1 85 ? -8.947 -12.843 -6.119 1.00 79.38 85 THR A O 1
ATOM 644 N N . GLY A 1 86 ? -6.759 -12.493 -6.487 1.00 69.69 86 GLY A N 1
ATOM 645 C CA . GLY A 1 86 ? -6.664 -13.487 -7.554 1.00 69.69 86 GLY A CA 1
ATOM 646 C C . GLY A 1 86 ? -7.423 -13.081 -8.820 1.00 69.69 86 GLY A C 1
ATOM 647 O O . GLY A 1 86 ? -7.823 -13.956 -9.585 1.00 69.69 86 GLY A O 1
ATOM 648 N N . PHE A 1 87 ? -7.697 -11.783 -9.017 1.00 63.22 87 PHE A N 1
ATOM 649 C CA . PHE A 1 87 ? -8.643 -11.327 -10.034 1.00 63.22 87 PHE A CA 1
ATOM 650 C C . PHE A 1 87 ? -8.194 -11.768 -11.436 1.00 63.22 87 PHE A C 1
ATOM 652 O O . PHE A 1 87 ? -7.112 -11.408 -11.912 1.00 63.22 87 PHE A O 1
ATOM 659 N N . GLU A 1 88 ? -9.045 -12.556 -12.095 1.00 50.66 88 GLU A N 1
ATOM 660 C CA . GLU A 1 88 ? -8.851 -13.007 -13.469 1.00 50.66 88 GLU A CA 1
ATOM 661 C C . GLU A 1 88 ? -9.276 -11.922 -14.445 1.00 50.66 88 GLU A C 1
ATOM 663 O O . GLU A 1 88 ? -10.414 -11.452 -14.443 1.00 50.66 88 GLU A O 1
ATOM 668 N N . TYR A 1 89 ? -8.344 -11.504 -15.298 1.00 48.16 89 TYR A N 1
ATOM 669 C CA . TYR A 1 89 ? -8.663 -10.527 -16.323 1.00 48.16 89 TYR A CA 1
ATOM 670 C C . TYR A 1 89 ? -9.386 -11.178 -17.505 1.00 48.16 89 TYR A C 1
ATOM 672 O O . TYR A 1 89 ? -9.149 -12.344 -17.812 1.00 48.16 89 TYR A O 1
ATOM 680 N N . ASN A 1 90 ? -10.155 -10.387 -18.266 1.00 34.66 90 ASN A N 1
ATOM 681 C CA . ASN A 1 90 ? -10.808 -10.774 -19.535 1.00 34.66 90 ASN A CA 1
ATOM 682 C C . ASN A 1 90 ? -9.853 -11.348 -20.616 1.00 34.66 90 ASN A C 1
ATOM 684 O O . ASN A 1 90 ? -10.288 -11.669 -21.718 1.00 34.66 90 ASN A O 1
ATOM 688 N N . SER A 1 91 ? -8.550 -11.451 -20.338 1.00 41.38 91 SER A N 1
ATOM 689 C CA . SER A 1 91 ? -7.557 -12.177 -21.136 1.00 41.38 91 SER A CA 1
ATOM 690 C C . SER A 1 91 ? -7.409 -13.660 -20.754 1.00 41.38 91 SER A C 1
ATOM 692 O O . SER A 1 91 ? -6.572 -14.339 -21.346 1.00 41.38 91 SER A O 1
ATOM 694 N N . GLY A 1 92 ? -8.153 -14.155 -19.757 1.00 40.50 92 GLY A N 1
ATOM 695 C CA . GLY A 1 92 ? -8.017 -15.516 -19.225 1.00 40.50 92 GLY A CA 1
ATOM 696 C C . GLY A 1 92 ? -6.754 -15.728 -18.380 1.00 40.50 92 GLY A C 1
ATOM 697 O O . GLY A 1 92 ? -6.307 -16.860 -18.218 1.00 40.50 92 GLY A O 1
ATOM 698 N N . ARG A 1 93 ? -6.129 -14.652 -17.876 1.00 44.91 93 ARG A N 1
ATOM 699 C CA . ARG A 1 93 ? -4.962 -14.726 -16.981 1.00 44.91 93 ARG A CA 1
ATOM 700 C C . ARG A 1 93 ? -5.352 -14.296 -15.567 1.00 44.91 93 ARG A C 1
ATOM 702 O O . ARG A 1 93 ? -5.697 -13.134 -15.359 1.00 44.91 93 ARG A O 1
ATOM 709 N N . SER A 1 94 ? -5.245 -15.215 -14.610 1.00 49.44 94 SER A N 1
ATOM 710 C CA . SER A 1 94 ? -5.263 -14.917 -13.171 1.00 49.44 94 SER A CA 1
ATOM 711 C C . SER A 1 94 ? -3.918 -14.354 -12.741 1.00 49.44 94 SER A C 1
ATOM 713 O O . SER A 1 94 ? -2.873 -14.958 -13.006 1.00 49.44 94 SER A O 1
ATOM 715 N N . TYR A 1 95 ? -3.951 -13.205 -12.070 1.00 50.97 95 TYR A N 1
ATOM 716 C CA . TYR A 1 95 ? -2.808 -12.715 -11.315 1.00 50.97 95 TYR A CA 1
ATOM 717 C C . TYR A 1 95 ? -2.928 -13.234 -9.900 1.00 50.97 95 TYR A C 1
ATOM 719 O O . TYR A 1 95 ? -3.904 -12.965 -9.214 1.00 50.97 95 TYR A O 1
ATOM 727 N N . ALA A 1 96 ? -1.926 -13.974 -9.471 1.00 53.41 96 ALA A N 1
ATOM 728 C CA . ALA A 1 96 ? -1.755 -14.322 -8.081 1.00 53.41 96 ALA A CA 1
ATOM 729 C C . ALA A 1 96 ? -0.278 -14.191 -7.760 1.00 53.41 96 ALA A C 1
ATOM 731 O O . ALA A 1 96 ? 0.569 -14.253 -8.659 1.00 53.41 96 ALA A O 1
ATOM 732 N N . LEU A 1 97 ? 0.021 -13.991 -6.484 1.00 49.75 97 LEU A N 1
ATOM 733 C CA . LEU A 1 97 ? 1.399 -13.871 -6.051 1.00 49.75 97 LEU A CA 1
ATOM 734 C C . LEU A 1 97 ? 2.172 -15.132 -6.409 1.00 49.75 97 LEU A C 1
ATOM 736 O O . LEU A 1 97 ? 1.729 -16.252 -6.156 1.00 49.75 97 LEU A O 1
ATOM 740 N N . LYS A 1 98 ? 3.349 -14.911 -6.995 1.00 55.22 98 LYS A N 1
ATOM 741 C CA . LYS A 1 98 ? 4.284 -15.971 -7.367 1.00 55.22 98 LYS A CA 1
ATOM 742 C C . LYS A 1 98 ? 4.884 -16.675 -6.145 1.00 55.22 98 LYS A C 1
ATOM 744 O O . LYS A 1 98 ? 5.364 -17.793 -6.278 1.00 55.22 98 LYS A O 1
ATOM 749 N N . TYR A 1 99 ? 4.846 -16.037 -4.973 1.00 52.12 99 TYR A N 1
ATOM 750 C CA . TYR A 1 99 ? 5.395 -16.583 -3.736 1.00 52.12 99 TYR A CA 1
ATOM 751 C C . TYR A 1 99 ? 4.364 -16.516 -2.605 1.00 52.12 99 TYR A C 1
ATOM 753 O O . TYR A 1 99 ? 3.742 -15.463 -2.418 1.00 52.12 99 TYR A O 1
ATOM 761 N N . PRO A 1 100 ? 4.200 -17.603 -1.832 1.00 51.69 100 PRO A N 1
ATOM 762 C CA . PRO A 1 100 ? 3.327 -17.605 -0.670 1.00 51.69 100 PRO A CA 1
ATOM 763 C C . PRO A 1 100 ? 3.814 -16.588 0.385 1.00 51.69 100 PRO A C 1
ATOM 765 O O . PRO A 1 100 ? 5.026 -16.382 0.525 1.00 51.69 100 PRO A O 1
ATOM 768 N N . PRO A 1 101 ? 2.899 -15.944 1.133 1.00 55.09 101 PRO A N 1
ATOM 769 C CA . PRO A 1 101 ? 3.234 -15.211 2.353 1.00 55.09 101 PRO A CA 1
ATOM 770 C C . PRO A 1 101 ? 3.888 -16.134 3.395 1.00 55.09 101 PRO A C 1
ATOM 772 O O . PRO A 1 101 ? 3.857 -17.358 3.250 1.00 55.09 101 PRO A O 1
ATOM 775 N N . LEU A 1 102 ? 4.534 -15.533 4.405 1.00 50.72 102 LEU A N 1
ATOM 776 C CA . LEU A 1 102 ? 5.299 -16.187 5.476 1.00 50.72 102 LEU A CA 1
ATOM 777 C C . LEU A 1 102 ? 4.652 -17.518 5.877 1.00 50.72 102 LEU A C 1
ATOM 779 O O . LEU A 1 102 ? 3.516 -17.552 6.337 1.00 50.72 102 LEU A O 1
ATOM 783 N N . ALA A 1 103 ? 5.381 -18.607 5.642 1.00 46.94 103 ALA A N 1
ATOM 784 C CA . ALA A 1 103 ? 4.869 -19.970 5.599 1.00 46.94 103 ALA A CA 1
ATOM 785 C C . ALA A 1 103 ? 3.782 -20.289 6.645 1.00 46.94 103 ALA A C 1
ATOM 787 O O . ALA A 1 103 ? 4.039 -20.302 7.849 1.00 46.94 103 ALA A O 1
ATOM 788 N N . VAL A 1 104 ? 2.605 -20.705 6.170 1.00 38.19 104 VAL A N 1
ATOM 789 C CA . VAL A 1 104 ? 1.983 -21.889 6.773 1.00 38.19 104 VAL A CA 1
ATOM 790 C C . VAL A 1 104 ? 2.985 -23.028 6.532 1.00 38.19 104 VAL A C 1
ATOM 792 O O . VAL A 1 104 ? 3.400 -23.222 5.385 1.00 38.19 104 VAL A O 1
ATOM 795 N N . PRO A 1 105 ? 3.473 -23.729 7.569 1.00 35.28 105 PRO A N 1
ATOM 796 C CA . PRO A 1 105 ? 4.457 -24.778 7.369 1.00 35.28 105 PRO A CA 1
ATOM 797 C C . PRO A 1 105 ? 3.878 -25.844 6.431 1.00 35.28 105 PRO A C 1
ATOM 799 O O . PRO A 1 105 ? 2.761 -26.312 6.625 1.00 35.28 105 PRO A O 1
ATOM 802 N N . SER A 1 106 ? 4.674 -26.220 5.428 1.00 36.69 106 SER A N 1
ATOM 803 C CA . SER A 1 106 ? 4.393 -27.202 4.372 1.00 36.69 106 SER A CA 1
ATOM 804 C C . SER A 1 106 ? 3.507 -26.736 3.210 1.00 36.69 106 SER A C 1
ATOM 806 O O . SER A 1 106 ? 2.356 -27.120 3.128 1.00 36.69 106 SER A O 1
ATOM 808 N N . GLN A 1 107 ? 4.072 -26.035 2.221 1.00 37.69 107 GLN A N 1
ATOM 809 C CA . GLN A 1 107 ? 3.842 -26.405 0.815 1.00 37.69 107 GLN A CA 1
ATOM 810 C C . GLN A 1 107 ? 5.121 -26.156 0.006 1.00 37.69 107 GLN A C 1
ATOM 812 O O . GLN A 1 107 ? 5.565 -25.030 -0.188 1.00 37.69 107 GLN A O 1
ATOM 817 N N . SER A 1 108 ? 5.731 -27.247 -0.450 1.00 38.50 108 SER A N 1
ATOM 818 C CA . SER A 1 108 ? 6.975 -27.329 -1.225 1.00 38.50 108 SER A CA 1
ATOM 819 C C . SER A 1 108 ? 6.802 -26.973 -2.708 1.00 38.50 108 SER A C 1
ATOM 821 O O . SER A 1 108 ? 7.647 -27.327 -3.529 1.00 38.50 108 SER A O 1
ATOM 823 N N . ASN A 1 109 ? 5.716 -26.286 -3.076 1.00 42.25 109 ASN A N 1
ATOM 824 C CA . ASN A 1 109 ? 5.405 -25.987 -4.467 1.00 42.25 109 ASN A CA 1
ATOM 825 C C . ASN A 1 109 ? 5.473 -24.470 -4.742 1.00 42.25 109 ASN A C 1
ATOM 827 O O . ASN A 1 109 ? 4.488 -23.768 -4.519 1.00 42.25 109 ASN A O 1
ATOM 831 N N . PRO A 1 110 ? 6.595 -23.950 -5.275 1.00 42.59 110 PRO A N 1
ATOM 832 C CA . PRO A 1 110 ? 6.737 -22.538 -5.655 1.00 42.59 110 PRO A CA 1
ATOM 833 C C . PRO A 1 110 ? 5.830 -22.118 -6.829 1.00 42.59 110 PRO A C 1
ATOM 835 O O . PRO A 1 110 ? 5.847 -20.961 -7.233 1.00 42.59 110 PRO A O 1
ATOM 838 N N . SER A 1 111 ? 5.044 -23.044 -7.388 1.00 41.19 111 SER A N 1
ATOM 839 C CA . SER A 1 111 ? 4.024 -22.770 -8.410 1.00 41.19 111 SER A CA 1
ATOM 840 C C . SER A 1 111 ? 2.644 -22.477 -7.815 1.00 41.19 111 SER A C 1
ATOM 842 O O . SER A 1 111 ? 1.721 -22.151 -8.566 1.00 41.19 111 SER A O 1
ATOM 844 N N . LEU A 1 112 ? 2.468 -22.641 -6.496 1.00 45.84 112 LEU A N 1
ATOM 845 C CA . LEU A 1 112 ? 1.170 -22.462 -5.865 1.00 45.84 112 LEU A CA 1
ATOM 846 C C . LEU A 1 112 ? 0.883 -20.972 -5.673 1.00 45.84 112 LEU A C 1
ATOM 848 O O . LEU A 1 112 ? 1.504 -20.276 -4.872 1.00 45.84 112 LEU A O 1
ATOM 852 N N . ARG A 1 113 ? -0.072 -20.499 -6.462 1.00 59.19 113 ARG A N 1
ATOM 853 C CA . ARG A 1 113 ? -0.651 -19.164 -6.390 1.00 59.19 113 ARG A CA 1
ATOM 854 C C . ARG A 1 113 ? -1.372 -19.011 -5.052 1.00 59.19 113 ARG A C 1
ATOM 856 O O . ARG A 1 113 ? -2.298 -19.771 -4.804 1.00 59.19 113 ARG A O 1
ATOM 863 N N . VAL A 1 114 ? -0.961 -18.051 -4.219 1.00 57.78 114 VAL A N 1
ATOM 864 C CA . VAL A 1 114 ? -1.654 -17.752 -2.952 1.00 57.78 114 VAL A CA 1
ATOM 865 C C . VAL A 1 114 ? -2.451 -16.460 -3.068 1.00 57.78 114 VAL A C 1
ATOM 867 O O . VAL A 1 114 ? -1.925 -15.410 -3.444 1.00 57.78 114 VAL A O 1
ATOM 870 N N . THR A 1 115 ? -3.726 -16.549 -2.716 1.00 66.50 115 THR A N 1
ATOM 871 C CA . THR A 1 115 ? -4.698 -15.461 -2.671 1.00 66.50 115 THR A CA 1
ATOM 872 C C . THR A 1 115 ? -5.165 -15.204 -1.237 1.00 66.50 115 THR A C 1
ATOM 874 O O . THR A 1 115 ? -4.919 -15.979 -0.314 1.00 66.50 115 THR A O 1
ATOM 877 N N . TYR A 1 116 ? -5.888 -14.104 -1.035 1.00 65.38 116 TYR A N 1
ATOM 878 C CA . TYR A 1 116 ? -6.551 -13.798 0.232 1.00 65.38 116 TYR A CA 1
ATOM 879 C C . TYR A 1 116 ? -7.501 -14.916 0.698 1.00 65.38 116 TYR A C 1
ATOM 881 O O . TYR A 1 116 ? -7.588 -15.205 1.896 1.00 65.38 116 TYR A O 1
ATOM 889 N N . ALA A 1 117 ? -8.216 -15.536 -0.246 1.00 61.81 117 ALA A N 1
ATOM 890 C CA . ALA A 1 117 ? -9.156 -16.609 0.051 1.00 61.81 117 ALA A CA 1
ATOM 891 C C . ALA A 1 117 ? -8.423 -17.852 0.573 1.00 61.81 117 ALA A C 1
ATOM 893 O O . ALA A 1 117 ? -8.860 -18.433 1.563 1.00 61.81 117 ALA A O 1
ATOM 894 N N . ASP A 1 118 ? -7.264 -18.182 -0.009 1.00 62.41 118 ASP A N 1
ATOM 895 C CA . ASP A 1 118 ? -6.443 -19.324 0.421 1.00 62.41 118 ASP A CA 1
ATOM 896 C C . ASP A 1 118 ? -5.954 -19.179 1.870 1.00 62.41 118 ASP A C 1
ATOM 898 O O . ASP A 1 118 ? -5.827 -20.165 2.589 1.00 62.41 118 ASP A O 1
ATOM 902 N N . ILE A 1 119 ? -5.699 -17.945 2.317 1.00 60.84 119 ILE A N 1
ATOM 903 C CA . ILE A 1 119 ? -5.178 -17.660 3.664 1.00 60.84 119 ILE A CA 1
ATOM 904 C C . ILE A 1 119 ? -6.289 -17.619 4.707 1.00 60.84 119 ILE A C 1
ATOM 906 O O . ILE A 1 119 ? -6.104 -18.066 5.835 1.00 60.84 119 ILE A O 1
ATOM 910 N N . THR A 1 120 ? -7.422 -17.007 4.367 1.00 62.41 120 THR A N 1
ATOM 911 C CA . THR A 1 120 ? -8.430 -16.639 5.370 1.00 62.41 120 THR A CA 1
ATOM 912 C C . THR A 1 120 ? -9.681 -17.502 5.331 1.00 62.41 120 THR A C 1
ATOM 914 O O . THR A 1 120 ? -10.494 -17.406 6.248 1.00 62.41 120 THR A O 1
ATOM 917 N N . GLY A 1 121 ? -9.889 -18.276 4.261 1.00 63.69 121 GLY A N 1
ATOM 918 C CA . GLY A 1 121 ? -11.149 -18.972 3.994 1.00 63.69 121 GLY A CA 1
ATOM 919 C C . GLY A 1 121 ? -12.346 -18.039 3.765 1.00 63.69 121 GLY A C 1
ATOM 920 O O . GLY A 1 121 ? -13.470 -18.518 3.643 1.00 63.69 121 GLY A O 1
ATOM 921 N N . ARG A 1 122 ? -12.138 -16.713 3.720 1.00 65.44 122 ARG A N 1
ATOM 922 C CA . ARG A 1 122 ? -13.192 -15.708 3.536 1.00 65.44 122 ARG A CA 1
ATOM 923 C C . ARG A 1 122 ? -13.239 -15.201 2.109 1.00 65.44 122 ARG A C 1
ATOM 925 O O . ARG A 1 122 ? -12.227 -15.162 1.404 1.00 65.44 122 ARG A O 1
ATOM 932 N N . ASN A 1 123 ? -14.415 -14.721 1.716 1.00 65.19 123 ASN A N 1
ATOM 933 C CA . ASN A 1 123 ? -14.556 -14.023 0.455 1.00 65.19 123 ASN A CA 1
ATOM 934 C C . ASN A 1 123 ? -13.820 -12.677 0.526 1.00 65.19 123 ASN A C 1
ATOM 936 O O . ASN A 1 123 ? -14.101 -11.828 1.372 1.00 65.19 123 ASN A O 1
ATOM 940 N N . ALA A 1 124 ? -12.873 -12.471 -0.388 1.00 64.50 124 ALA A N 1
ATOM 941 C CA . ALA A 1 124 ? -12.083 -11.251 -0.463 1.00 64.50 124 ALA A CA 1
ATOM 942 C C . ALA A 1 124 ? -12.937 -9.978 -0.620 1.00 64.50 124 ALA A C 1
ATOM 944 O O . ALA A 1 124 ? -12.508 -8.902 -0.201 1.00 64.50 124 ALA A O 1
ATOM 945 N N . SER A 1 125 ? -14.151 -10.094 -1.175 1.00 60.16 125 SER A N 1
ATOM 946 C CA . SER A 1 125 ? -15.086 -8.973 -1.321 1.00 60.16 125 SER A CA 1
ATOM 947 C C . SER A 1 125 ? -15.582 -8.391 0.006 1.00 60.16 125 SER A C 1
ATOM 949 O O . SER A 1 125 ? -16.105 -7.282 0.006 1.00 60.16 125 SER A O 1
ATOM 951 N N . GLU A 1 126 ? -15.441 -9.114 1.120 1.00 64.81 126 GLU A N 1
ATOM 952 C CA . GLU A 1 126 ? -15.933 -8.682 2.436 1.00 64.81 126 GLU A CA 1
ATOM 953 C C . GLU A 1 126 ? -14.911 -7.845 3.216 1.00 64.81 126 GLU A C 1
ATOM 955 O O . GLU A 1 126 ? -15.298 -7.043 4.060 1.00 64.81 126 GLU A O 1
ATOM 960 N N . ALA A 1 127 ? -13.614 -7.999 2.932 1.00 71.56 127 ALA A N 1
ATOM 961 C CA . ALA A 1 127 ? -12.543 -7.407 3.741 1.00 71.56 127 ALA A CA 1
ATOM 962 C C . ALA A 1 127 ? -11.551 -6.539 2.954 1.00 71.56 127 ALA A C 1
ATOM 964 O O . ALA A 1 127 ? -10.771 -5.801 3.561 1.00 71.56 127 ALA A O 1
ATOM 965 N N . ILE A 1 128 ? -11.551 -6.626 1.617 1.00 84.50 128 ILE A N 1
ATOM 966 C CA . ILE A 1 128 ? -10.665 -5.847 0.748 1.00 84.50 128 ILE A CA 1
ATOM 967 C C . ILE A 1 128 ? -11.480 -4.805 -0.017 1.00 84.50 128 ILE A C 1
ATOM 969 O O . ILE A 1 128 ? -12.188 -5.099 -0.979 1.00 84.50 128 ILE A O 1
ATOM 973 N N . HIS A 1 129 ? -11.298 -3.545 0.357 1.00 90.38 129 HIS A N 1
ATOM 974 C CA . HIS A 1 129 ? -11.801 -2.394 -0.368 1.00 90.38 129 HIS A CA 1
ATOM 975 C C . HIS A 1 129 ? -10.773 -1.915 -1.400 1.00 90.38 129 HIS A C 1
ATOM 977 O O . HIS A 1 129 ? -9.765 -1.284 -1.067 1.00 90.38 129 HIS A O 1
ATOM 983 N N . LYS A 1 130 ? -11.034 -2.209 -2.678 1.00 91.25 130 LYS A N 1
ATOM 984 C CA . LYS A 1 130 ? -10.191 -1.779 -3.803 1.00 91.25 130 LYS A CA 1
ATOM 985 C C . LYS A 1 130 ? -10.573 -0.377 -4.262 1.00 91.25 130 LYS A C 1
ATOM 987 O O . LYS A 1 130 ? -11.747 -0.105 -4.510 1.00 91.25 130 LYS A O 1
ATOM 992 N N . VAL A 1 131 ? -9.581 0.491 -4.455 1.00 91.12 131 VAL A N 1
ATOM 993 C CA . VAL A 1 131 ? -9.794 1.824 -5.025 1.00 91.12 131 VAL A CA 1
ATOM 994 C C . VAL A 1 131 ? -9.199 1.980 -6.410 1.00 91.12 131 VAL A C 1
ATOM 996 O O . VAL A 1 131 ? -8.018 1.727 -6.657 1.00 91.12 131 VAL A O 1
ATOM 999 N N . TYR A 1 132 ? -10.056 2.452 -7.309 1.00 88.38 132 TYR A N 1
ATOM 1000 C CA . TYR A 1 132 ? -9.761 2.654 -8.716 1.00 88.38 132 TYR A CA 1
ATOM 1001 C C . TYR A 1 132 ? -9.732 4.152 -9.045 1.00 88.38 132 TYR A C 1
ATOM 1003 O O . TYR A 1 132 ? -10.490 4.933 -8.455 1.00 88.38 132 TYR A O 1
ATOM 1011 N N . PRO A 1 133 ? -8.889 4.586 -9.998 1.00 82.75 133 PRO A N 1
ATOM 1012 C CA . PRO A 1 133 ? -9.039 5.911 -10.578 1.00 82.75 133 PRO A CA 1
ATOM 1013 C C . PRO A 1 133 ? -10.402 6.042 -11.266 1.00 82.75 133 PRO A C 1
ATOM 1015 O O . PRO A 1 133 ? -10.951 5.073 -11.793 1.00 82.75 133 PRO A O 1
ATOM 1018 N N . LYS A 1 134 ? -10.922 7.272 -11.339 1.00 80.31 134 LYS A N 1
ATOM 1019 C CA . LYS A 1 134 ? -12.018 7.571 -12.270 1.00 80.31 134 LYS A CA 1
ATOM 1020 C C . LYS A 1 134 ? -11.564 7.267 -13.708 1.00 80.31 134 LYS A C 1
ATOM 1022 O O . LYS A 1 134 ? -10.377 7.447 -14.000 1.00 80.31 134 LYS A O 1
ATOM 1027 N N . PRO A 1 135 ? -12.471 6.868 -14.618 1.00 74.88 135 PRO A N 1
ATOM 1028 C CA . PRO A 1 135 ? -12.123 6.660 -16.021 1.00 74.88 135 PRO A CA 1
ATOM 1029 C C . PRO A 1 135 ? -11.343 7.851 -16.598 1.00 74.88 135 PRO A C 1
ATOM 1031 O O . PRO A 1 135 ? -11.755 9.001 -16.452 1.00 74.88 135 PRO A O 1
ATOM 1034 N N . GLY A 1 136 ? -10.183 7.577 -17.203 1.00 72.50 136 GLY A N 1
ATOM 1035 C CA . GLY A 1 136 ? -9.308 8.599 -17.791 1.00 72.50 136 GLY A CA 1
ATOM 1036 C C . GLY A 1 136 ? -8.506 9.446 -16.793 1.00 72.50 136 GLY A C 1
ATOM 1037 O O . GLY A 1 136 ? -7.854 10.399 -17.206 1.00 72.50 136 GLY A O 1
ATOM 1038 N N . SER A 1 137 ? -8.537 9.128 -15.497 1.00 77.19 137 SER A N 1
ATOM 1039 C CA . SER A 1 137 ? -7.824 9.874 -14.453 1.00 77.19 137 SER A CA 1
ATOM 1040 C C . SER A 1 137 ? -6.668 9.075 -13.847 1.00 77.19 137 SER A C 1
ATOM 1042 O O . SER A 1 1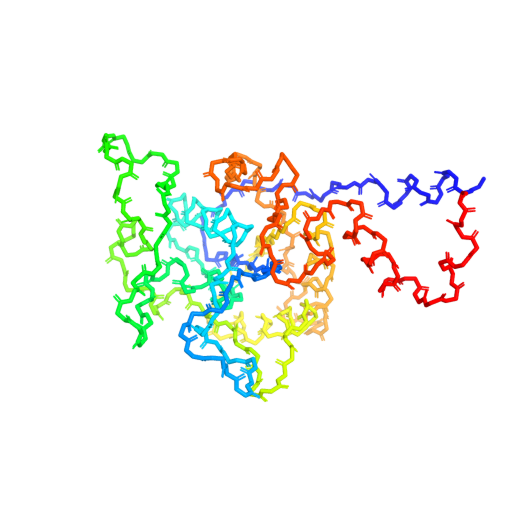37 ? -6.637 7.849 -13.899 1.00 77.19 137 SER A O 1
ATOM 1044 N N . TYR A 1 138 ? -5.733 9.781 -13.211 1.00 79.50 138 TYR A N 1
ATOM 1045 C CA . TYR A 1 138 ? -4.703 9.191 -12.355 1.00 79.50 138 TYR A CA 1
ATOM 1046 C C . TYR A 1 138 ? -5.132 9.263 -10.883 1.00 79.50 138 TYR A C 1
ATOM 1048 O O . TYR A 1 138 ? -5.605 10.306 -10.426 1.00 79.50 138 TYR A O 1
ATOM 1056 N N . LEU A 1 139 ? -4.950 8.175 -10.129 1.00 85.50 139 LEU A N 1
ATOM 1057 C CA . LEU A 1 139 ? -5.213 8.151 -8.690 1.00 85.50 139 LEU A CA 1
ATOM 1058 C C . LEU A 1 139 ? -3.918 8.459 -7.927 1.00 85.50 139 LEU A C 1
ATOM 1060 O O . LEU A 1 139 ? -3.044 7.611 -7.785 1.00 85.50 139 LEU A O 1
ATOM 1064 N N . SER A 1 140 ? -3.782 9.697 -7.452 1.00 89.50 140 SER A N 1
ATOM 1065 C CA . SER A 1 140 ? -2.604 10.134 -6.694 1.00 89.50 140 SER A CA 1
ATOM 1066 C C . SER A 1 140 ? -2.588 9.580 -5.267 1.00 89.50 140 SER A C 1
ATOM 1068 O O . SER A 1 140 ? -3.634 9.224 -4.729 1.00 89.50 140 SER A O 1
ATOM 1070 N N . THR A 1 141 ? -1.425 9.612 -4.599 1.00 90.94 141 THR A N 1
ATOM 1071 C CA . THR A 1 141 ? -1.298 9.269 -3.167 1.00 90.94 141 THR A CA 1
ATOM 1072 C C . THR A 1 141 ? -2.331 10.017 -2.312 1.00 90.94 141 THR A C 1
ATOM 1074 O O . THR A 1 141 ? -3.004 9.414 -1.483 1.00 90.94 141 THR A O 1
ATOM 1077 N N . GLY A 1 142 ? -2.513 11.321 -2.552 1.00 89.62 142 GLY A N 1
ATOM 1078 C CA . GLY A 1 142 ? -3.528 12.117 -1.856 1.00 89.62 142 GLY A CA 1
ATOM 1079 C C . GLY A 1 142 ? -4.958 11.661 -2.167 1.00 89.62 142 GLY A C 1
ATOM 1080 O O . GLY A 1 142 ? -5.800 11.636 -1.274 1.00 89.62 142 GLY A O 1
ATOM 1081 N N . GLY A 1 143 ? -5.233 11.237 -3.406 1.00 89.81 143 GLY A N 1
ATOM 1082 C CA . GLY A 1 143 ? -6.529 10.685 -3.810 1.00 89.81 143 GLY A CA 1
ATOM 1083 C C . GLY A 1 143 ? -6.868 9.369 -3.104 1.00 89.81 143 GLY A C 1
ATOM 1084 O O . GLY A 1 143 ? -7.976 9.226 -2.587 1.00 89.81 143 GLY A O 1
ATOM 1085 N N . VAL A 1 144 ? -5.903 8.447 -3.012 1.00 93.00 144 VAL A N 1
ATOM 1086 C CA . VAL A 1 144 ? -6.042 7.186 -2.258 1.00 93.00 144 VAL A CA 1
ATOM 1087 C C . VAL A 1 144 ? -6.323 7.482 -0.786 1.00 93.00 144 VAL A C 1
ATOM 1089 O O . VAL A 1 144 ? -7.331 7.018 -0.251 1.00 93.00 144 VAL A O 1
ATOM 1092 N N . ALA A 1 145 ? -5.480 8.311 -0.159 1.00 93.06 145 ALA A N 1
ATOM 1093 C CA . ALA A 1 145 ? -5.600 8.688 1.247 1.00 93.06 145 ALA A CA 1
ATOM 1094 C C . ALA A 1 145 ? -6.938 9.379 1.552 1.00 93.06 145 ALA A C 1
ATOM 1096 O O . ALA A 1 145 ? -7.579 9.086 2.556 1.00 93.06 145 ALA A O 1
ATOM 1097 N N . SER A 1 146 ? -7.413 10.250 0.659 1.00 89.69 146 SER A N 1
ATOM 1098 C CA . SER A 1 146 ? -8.686 10.962 0.833 1.00 89.69 146 SER A CA 1
ATOM 1099 C C . SER A 1 146 ? -9.905 10.035 0.816 1.00 89.69 146 SER A C 1
ATOM 1101 O O . SER A 1 146 ? -10.925 10.342 1.436 1.00 89.69 146 SER A O 1
ATOM 1103 N N . GLY A 1 147 ? -9.842 8.910 0.099 1.00 90.81 147 GLY A N 1
ATOM 1104 C CA . GLY A 1 147 ? -10.919 7.920 0.117 1.00 90.81 147 GLY A CA 1
ATOM 1105 C C . GLY A 1 147 ? -10.945 7.074 1.397 1.00 90.81 147 GLY A C 1
ATOM 1106 O O . GLY A 1 147 ? -12.033 6.691 1.826 1.00 90.81 147 GLY A O 1
ATOM 1107 N N . LEU A 1 148 ? -9.797 6.890 2.067 1.00 92.56 148 LEU A N 1
ATOM 1108 C CA . LEU A 1 148 ? -9.683 6.076 3.284 1.00 92.56 148 LEU A CA 1
ATOM 1109 C C . LEU A 1 148 ? -10.629 6.545 4.392 1.00 92.56 148 LEU A C 1
ATOM 1111 O O . LEU A 1 148 ? -11.277 5.725 5.028 1.00 92.56 148 LEU A O 1
ATOM 1115 N N . GLY A 1 149 ? -10.738 7.857 4.618 1.00 87.44 149 GLY A N 1
ATOM 1116 C CA . GLY A 1 149 ? -11.597 8.381 5.684 1.00 87.44 149 GLY A CA 1
ATOM 1117 C C . GLY A 1 149 ? -13.066 7.980 5.509 1.00 87.44 149 GLY A C 1
ATOM 1118 O O . GLY A 1 149 ? -13.718 7.604 6.475 1.00 87.44 149 GLY A O 1
ATOM 1119 N N . ARG A 1 150 ? -13.572 7.989 4.266 1.00 86.25 150 ARG A N 1
ATOM 1120 C CA . ARG A 1 150 ? -14.939 7.527 3.960 1.00 86.25 150 ARG A CA 1
ATOM 1121 C C . ARG A 1 150 ? -15.093 6.029 4.191 1.00 86.25 150 ARG A C 1
ATOM 1123 O O . ARG A 1 150 ? -16.122 5.609 4.705 1.00 86.25 150 ARG A O 1
ATOM 1130 N N . TYR A 1 151 ? -14.077 5.251 3.829 1.00 90.62 151 TYR A N 1
ATOM 1131 C CA . TYR A 1 151 ? -14.065 3.819 4.094 1.00 90.62 151 TYR A CA 1
ATOM 1132 C C . TYR A 1 151 ? -14.110 3.524 5.597 1.00 90.62 151 TYR A C 1
ATOM 1134 O O . TYR A 1 151 ? -15.001 2.810 6.038 1.00 90.62 151 TYR A O 1
ATOM 1142 N N . ILE A 1 152 ? -13.240 4.140 6.400 1.00 89.81 152 ILE A N 1
ATOM 1143 C CA . ILE A 1 152 ? -13.217 3.933 7.857 1.00 89.81 152 ILE A CA 1
ATOM 1144 C C . ILE A 1 152 ? -14.565 4.275 8.497 1.00 89.81 152 ILE A C 1
ATOM 1146 O O . ILE A 1 152 ? -15.091 3.479 9.264 1.00 89.81 152 ILE A O 1
ATOM 1150 N N . MET A 1 153 ? -15.167 5.411 8.130 1.00 86.00 153 MET A N 1
ATOM 1151 C CA . MET A 1 153 ? -16.495 5.793 8.630 1.00 86.00 153 MET A CA 1
ATOM 1152 C C . MET A 1 153 ? -17.590 4.771 8.274 1.00 86.00 153 MET A C 1
ATOM 1154 O O . MET A 1 153 ? -18.592 4.684 8.975 1.00 86.00 153 MET A O 1
ATOM 1158 N N . SER A 1 154 ? -17.414 3.994 7.199 1.00 86.88 154 SER A N 1
ATOM 1159 C CA . SER A 1 154 ? -18.369 2.957 6.789 1.00 86.88 154 SER A CA 1
ATOM 1160 C C . SER A 1 154 ? -18.225 1.633 7.544 1.00 86.88 154 SER A C 1
ATOM 1162 O O . SER A 1 154 ? -19.160 0.841 7.528 1.00 86.88 154 SER A O 1
ATOM 1164 N N . LEU A 1 155 ? -17.101 1.398 8.232 1.00 84.00 155 LEU A N 1
ATOM 1165 C CA . LEU A 1 155 ? -16.827 0.128 8.917 1.00 84.00 155 LEU A CA 1
ATOM 1166 C C . LEU A 1 155 ? -17.699 -0.112 10.163 1.00 84.00 155 LEU A C 1
ATOM 1168 O O . LEU A 1 155 ? -17.656 -1.211 10.706 1.00 84.00 155 LEU A O 1
ATOM 1172 N N . GLN A 1 156 ? -18.491 0.880 10.606 1.00 69.31 156 GLN A N 1
ATOM 1173 C CA . GLN A 1 156 ? -19.334 0.823 11.817 1.00 69.31 156 GLN A CA 1
ATOM 1174 C C . GLN A 1 156 ? -18.583 0.300 13.060 1.00 69.31 156 GLN A C 1
ATOM 1176 O O . GLN A 1 156 ? -19.169 -0.331 13.936 1.00 69.31 156 GLN A O 1
ATOM 1181 N N . ASP A 1 157 ? -17.275 0.550 13.132 1.00 69.38 157 ASP A N 1
ATOM 1182 C CA . ASP A 1 157 ? -16.380 0.006 14.150 1.00 69.38 157 ASP A CA 1
ATOM 1183 C C . ASP A 1 157 ? -15.342 1.049 14.587 1.00 69.38 157 ASP A C 1
ATOM 1185 O O . ASP A 1 157 ? -15.083 2.035 13.891 1.00 69.38 157 ASP A O 1
ATOM 1189 N N . THR A 1 158 ? -14.728 0.822 15.746 1.00 80.12 158 THR A N 1
ATOM 1190 C CA . THR A 1 158 ? -13.657 1.652 16.293 1.00 80.12 158 THR A CA 1
ATOM 1191 C C . THR A 1 158 ? -12.313 1.216 15.715 1.00 80.12 158 THR A C 1
ATOM 1193 O O . THR A 1 158 ? -11.611 0.374 16.276 1.00 80.12 158 THR A O 1
ATOM 1196 N N . VAL A 1 159 ? -11.928 1.826 14.595 1.00 88.56 159 VAL A N 1
ATOM 1197 C CA . VAL A 1 159 ? -10.564 1.717 14.062 1.00 88.56 159 VAL A CA 1
ATOM 1198 C C . VAL A 1 159 ? -9.629 2.530 14.950 1.00 88.56 159 VAL A C 1
ATOM 1200 O O . VAL A 1 159 ? -9.815 3.733 15.093 1.00 88.56 159 VAL A O 1
ATOM 1203 N N . LYS A 1 160 ? -8.604 1.898 15.525 1.00 88.31 160 LYS A N 1
ATOM 1204 C CA . LYS A 1 160 ? -7.593 2.601 16.335 1.00 88.31 160 LYS A CA 1
ATOM 1205 C C . LYS A 1 160 ? -6.361 2.961 15.524 1.00 88.31 160 LYS A C 1
ATOM 1207 O O . LYS A 1 160 ? -5.729 3.987 15.774 1.00 88.31 160 LYS A O 1
ATOM 1212 N N . ARG A 1 161 ? -6.016 2.119 14.549 1.00 91.62 161 ARG A N 1
ATOM 1213 C CA . ARG A 1 161 ? -4.760 2.229 13.823 1.00 91.62 161 ARG A CA 1
ATOM 1214 C C . ARG A 1 161 ? -4.914 1.937 12.340 1.00 91.62 161 ARG A C 1
ATOM 1216 O O . ARG A 1 161 ? -5.701 1.097 11.906 1.00 91.62 161 ARG A O 1
ATOM 1223 N N . VAL A 1 162 ? -4.095 2.636 11.565 1.00 94.00 162 VAL A N 1
ATOM 1224 C CA . VAL A 1 162 ? -3.916 2.441 10.133 1.00 94.00 162 VAL A CA 1
ATOM 1225 C C . VAL A 1 162 ? -2.463 2.049 9.853 1.00 94.00 162 VAL A C 1
ATOM 1227 O O . VAL A 1 162 ? -1.543 2.858 10.019 1.00 94.00 162 VAL A O 1
ATOM 1230 N N . TYR A 1 163 ? -2.254 0.817 9.390 1.00 95.56 163 TYR A N 1
ATOM 1231 C CA . TYR A 1 163 ? -0.974 0.329 8.881 1.00 95.56 163 TYR A CA 1
ATOM 1232 C C . TYR A 1 163 ? -0.768 0.825 7.452 1.00 95.56 163 TYR A C 1
ATOM 1234 O O . TYR A 1 163 ? -1.490 0.446 6.533 1.00 95.56 163 TYR A O 1
ATOM 1242 N N . VAL A 1 164 ? 0.232 1.678 7.252 1.00 96.44 164 VAL A N 1
ATOM 1243 C CA . VAL A 1 164 ? 0.555 2.255 5.947 1.00 96.44 164 VAL A CA 1
ATOM 1244 C C . VAL A 1 164 ? 1.578 1.379 5.231 1.00 96.44 164 VAL A C 1
ATOM 1246 O O . VAL A 1 164 ? 2.746 1.313 5.620 1.00 96.44 164 VAL A O 1
ATOM 1249 N N . VAL A 1 165 ? 1.143 0.743 4.149 1.00 96.69 165 VAL A N 1
ATOM 1250 C CA . VAL A 1 165 ? 1.953 -0.090 3.260 1.00 96.69 165 VAL A CA 1
ATOM 1251 C C . VAL A 1 165 ? 2.262 0.685 1.983 1.00 96.69 165 VAL A C 1
ATOM 1253 O O . VAL A 1 165 ? 1.384 1.245 1.331 1.00 96.69 165 VAL A O 1
ATOM 1256 N N . GLY A 1 166 ? 3.533 0.738 1.611 1.00 95.56 166 GLY A N 1
ATOM 1257 C CA . GLY A 1 166 ? 3.967 1.391 0.383 1.00 95.56 166 GLY A CA 1
ATOM 1258 C C . GLY A 1 166 ? 5.439 1.125 0.117 1.00 95.56 166 GLY A C 1
ATOM 1259 O O . GLY A 1 166 ? 6.159 0.635 0.991 1.00 95.56 166 GLY A O 1
ATOM 1260 N N . HIS A 1 167 ? 5.888 1.470 -1.087 1.00 95.31 167 HIS A N 1
ATOM 1261 C CA . HIS A 1 167 ? 7.286 1.316 -1.486 1.00 95.31 167 HIS A CA 1
ATOM 1262 C C . HIS A 1 167 ? 8.247 1.974 -0.463 1.00 95.31 167 HIS A C 1
ATOM 1264 O O . HIS A 1 167 ? 7.916 3.053 0.044 1.00 95.31 167 HIS A O 1
ATOM 1270 N N . PRO A 1 168 ? 9.433 1.397 -0.159 1.00 92.00 168 PRO A N 1
ATOM 1271 C CA . PRO A 1 168 ? 10.337 1.879 0.894 1.00 92.00 168 PRO A CA 1
ATOM 1272 C C . PRO A 1 168 ? 10.636 3.384 0.864 1.00 92.00 168 PRO A C 1
ATOM 1274 O O . PRO A 1 168 ? 10.524 4.052 1.891 1.00 92.00 168 PRO A O 1
ATOM 1277 N N . ASP A 1 169 ? 10.932 3.934 -0.314 1.00 92.00 169 ASP A N 1
ATOM 1278 C CA . ASP A 1 169 ? 11.202 5.369 -0.492 1.00 92.00 169 ASP A CA 1
ATOM 1279 C C . ASP A 1 169 ? 9.922 6.233 -0.626 1.00 92.00 169 ASP A C 1
ATOM 1281 O O . ASP A 1 169 ? 9.989 7.462 -0.585 1.00 92.00 169 ASP A O 1
ATOM 1285 N N . HIS A 1 170 ? 8.739 5.620 -0.764 1.00 91.31 170 HIS A N 1
ATOM 1286 C CA . HIS A 1 170 ? 7.455 6.308 -0.968 1.00 91.31 170 HIS A CA 1
ATOM 1287 C C . HIS A 1 170 ? 6.577 6.351 0.300 1.00 91.31 170 HIS A C 1
ATOM 1289 O O . HIS A 1 170 ? 5.868 7.334 0.541 1.00 91.31 170 HIS A O 1
ATOM 1295 N N . LYS A 1 171 ? 6.662 5.327 1.163 1.00 91.69 171 LYS A N 1
ATOM 1296 C CA . LYS A 1 171 ? 5.765 5.105 2.314 1.00 91.69 171 LYS A CA 1
ATOM 1297 C C . LYS A 1 171 ? 5.678 6.279 3.296 1.00 91.69 171 LYS A C 1
ATOM 1299 O O . LYS A 1 171 ? 4.636 6.492 3.911 1.00 91.69 171 LYS A O 1
ATOM 1304 N N . LYS A 1 172 ? 6.721 7.115 3.405 1.00 86.88 172 LYS A N 1
ATOM 1305 C CA . LYS A 1 172 ? 6.682 8.350 4.215 1.00 86.88 172 LYS A CA 1
ATOM 1306 C C . LYS A 1 172 ? 5.677 9.364 3.662 1.00 86.88 172 LYS A C 1
ATOM 1308 O O . LYS A 1 172 ? 4.923 9.941 4.443 1.00 86.88 172 LYS A O 1
ATOM 1313 N N . ARG A 1 173 ? 5.624 9.578 2.337 1.00 89.25 173 ARG A N 1
ATOM 1314 C CA . ARG A 1 173 ? 4.587 10.432 1.723 1.00 89.25 173 ARG A CA 1
ATOM 1315 C C . ARG A 1 173 ? 3.212 9.812 1.930 1.00 89.25 173 ARG A C 1
ATOM 1317 O O . ARG A 1 173 ? 2.314 10.522 2.362 1.00 89.25 173 ARG A O 1
ATOM 1324 N N . CYS A 1 174 ? 3.073 8.507 1.702 1.00 93.50 174 CYS A N 1
ATOM 1325 C CA . CYS A 1 174 ? 1.826 7.778 1.943 1.00 93.50 174 CYS A CA 1
ATOM 1326 C C . CYS A 1 174 ? 1.281 8.027 3.353 1.00 93.50 174 CYS A C 1
ATOM 1328 O O . CYS A 1 174 ? 0.120 8.398 3.506 1.00 93.50 174 CYS A O 1
ATOM 1330 N N . ARG A 1 175 ? 2.136 7.909 4.377 1.00 93.50 175 ARG A N 1
ATOM 1331 C CA . ARG A 1 175 ? 1.752 8.139 5.774 1.00 93.50 175 ARG A CA 1
ATOM 1332 C C . ARG A 1 175 ? 1.337 9.583 6.026 1.00 93.50 175 ARG A C 1
ATOM 1334 O O . ARG A 1 175 ? 0.304 9.805 6.642 1.00 93.50 175 ARG A O 1
ATOM 1341 N N . VAL A 1 176 ? 2.110 10.555 5.537 1.00 90.50 176 VAL A N 1
ATOM 1342 C CA . VAL A 1 176 ? 1.782 11.983 5.697 1.00 90.50 176 VAL A CA 1
ATOM 1343 C C . VAL A 1 176 ? 0.435 12.315 5.055 1.00 90.50 176 VAL A C 1
ATOM 1345 O O . VAL A 1 176 ? -0.388 12.973 5.683 1.00 90.50 176 VAL A O 1
ATOM 1348 N N . GLU A 1 177 ? 0.182 11.840 3.836 1.00 91.75 177 GLU A N 1
ATOM 1349 C CA . GLU A 1 177 ? -1.098 12.060 3.154 1.00 91.75 177 GLU A CA 1
ATOM 1350 C C . GLU A 1 177 ? -2.253 11.340 3.860 1.00 91.75 177 GLU A C 1
ATOM 1352 O O . GLU A 1 177 ? -3.329 11.911 4.017 1.00 91.75 177 GLU A O 1
ATOM 1357 N N . THR A 1 178 ? -2.017 10.129 4.372 1.00 93.50 178 THR A N 1
ATOM 1358 C CA . THR A 1 178 ? -2.991 9.390 5.194 1.00 93.50 178 THR A CA 1
ATOM 1359 C C . THR A 1 178 ? -3.348 10.173 6.454 1.00 93.50 178 THR A C 1
ATOM 1361 O O . THR A 1 178 ? -4.520 10.429 6.715 1.00 93.50 178 THR A O 1
ATOM 1364 N N . GLN A 1 179 ? -2.344 10.631 7.203 1.00 91.62 179 GLN A N 1
ATOM 1365 C CA . GLN A 1 179 ? -2.549 11.411 8.420 1.00 91.62 179 GLN A CA 1
ATOM 1366 C C . GLN A 1 179 ? -3.277 12.728 8.127 1.00 91.62 179 GLN A C 1
ATOM 1368 O O . GLN A 1 179 ? -4.181 13.102 8.868 1.00 91.62 179 GLN A O 1
ATOM 1373 N N . ARG A 1 180 ? -2.944 13.412 7.024 1.00 89.06 180 ARG A N 1
ATOM 1374 C CA . ARG A 1 180 ? -3.661 14.614 6.567 1.00 89.06 180 ARG A CA 1
ATOM 1375 C C . ARG A 1 180 ? -5.126 14.323 6.255 1.00 89.06 180 ARG A C 1
ATOM 1377 O O . ARG A 1 180 ? -5.985 15.101 6.660 1.00 89.06 180 ARG A O 1
ATOM 1384 N N . ALA A 1 181 ? -5.417 13.219 5.571 1.00 89.19 181 ALA A N 1
ATOM 1385 C CA . ALA A 1 181 ? -6.782 12.834 5.226 1.00 89.19 181 ALA A CA 1
ATOM 1386 C C . ALA A 1 181 ? -7.631 12.514 6.468 1.00 89.19 181 ALA A C 1
ATOM 1388 O O . ALA A 1 181 ? -8.767 12.980 6.566 1.00 89.19 181 ALA A O 1
ATOM 1389 N N . LEU A 1 182 ? -7.070 11.787 7.441 1.00 89.56 182 LEU A N 1
ATOM 1390 C CA . LEU A 1 182 ? -7.729 11.503 8.722 1.00 89.56 182 LEU A CA 1
ATOM 1391 C C . LEU A 1 182 ? -7.922 12.786 9.543 1.00 89.56 182 LEU A C 1
ATOM 1393 O O . LEU A 1 182 ? -9.019 13.062 10.029 1.00 89.56 182 LEU A O 1
ATOM 1397 N N . ALA A 1 183 ? -6.888 13.630 9.616 1.00 87.12 183 ALA A N 1
ATOM 1398 C CA . ALA A 1 183 ? -6.941 14.898 10.331 1.00 87.12 183 ALA A CA 1
ATOM 1399 C C . ALA A 1 183 ? -7.926 15.888 9.704 1.00 87.12 183 ALA A C 1
ATOM 1401 O O . ALA A 1 183 ? -8.546 16.639 10.442 1.00 87.12 183 ALA A O 1
ATOM 1402 N N . TYR A 1 184 ? -8.128 15.900 8.381 1.00 82.12 184 TYR A N 1
ATOM 1403 C CA . TYR A 1 184 ? -9.121 16.769 7.731 1.00 82.12 184 TYR A CA 1
ATOM 1404 C C . TYR A 1 184 ? -10.552 16.490 8.218 1.00 82.12 184 TYR A C 1
ATOM 1406 O O . TYR A 1 184 ? -11.386 17.392 8.242 1.00 82.12 184 TYR A O 1
ATOM 1414 N N . LYS A 1 185 ? -10.826 15.271 8.695 1.00 77.19 185 LYS A N 1
ATOM 1415 C CA . LYS A 1 185 ? -12.103 14.899 9.321 1.00 77.19 185 LYS A CA 1
ATOM 1416 C C . LYS A 1 185 ? -12.221 15.327 10.795 1.00 77.19 185 LYS A C 1
ATOM 1418 O O . LYS A 1 185 ? -13.238 15.025 11.406 1.00 77.19 185 LYS A O 1
ATOM 1423 N N . LYS A 1 186 ? -11.202 16.038 11.319 1.00 58.91 186 LYS A N 1
ATOM 1424 C CA . LYS A 1 186 ? -11.001 16.860 12.547 1.00 58.91 186 LYS A CA 1
ATOM 1425 C C . LYS A 1 186 ? -11.678 16.506 13.884 1.00 58.91 186 LYS A C 1
ATOM 1427 O O . LYS A 1 186 ? -11.260 17.069 14.890 1.00 58.91 186 LYS A O 1
ATOM 1432 N N . LYS A 1 187 ? -12.652 15.603 13.963 1.00 67.25 187 LYS A N 1
ATOM 1433 C CA . LYS A 1 187 ? -13.310 15.193 15.216 1.00 67.25 187 LYS A CA 1
ATOM 1434 C C . LYS A 1 187 ? -13.517 13.688 15.316 1.00 67.25 187 LYS A C 1
ATOM 1436 O O . LYS A 1 187 ? -13.304 13.128 16.379 1.00 67.25 187 LYS A O 1
ATOM 1441 N N . GLU A 1 188 ? -13.863 13.030 14.215 1.00 77.88 188 GLU A N 1
ATOM 1442 C CA . GLU A 1 188 ? -14.224 11.608 14.259 1.00 77.88 188 GLU A CA 1
ATOM 1443 C C . GLU A 1 188 ? -13.012 10.687 14.137 1.00 77.88 188 GLU A C 1
ATOM 1445 O O . GLU A 1 188 ? -12.940 9.686 14.830 1.00 77.88 188 GLU A O 1
ATOM 1450 N N . LEU A 1 189 ? -12.029 11.041 13.302 1.00 85.25 189 LEU A N 1
ATOM 1451 C CA . LEU A 1 189 ? -10.911 10.149 12.950 1.00 85.25 189 LEU A CA 1
ATOM 1452 C C . LEU A 1 189 ? -9.545 10.641 13.448 1.00 85.25 189 LEU A C 1
ATOM 1454 O O . LEU A 1 189 ? -8.517 10.045 13.141 1.00 85.25 189 LEU A O 1
ATOM 1458 N N . ALA A 1 190 ? -9.509 11.749 14.194 1.00 81.38 190 ALA A N 1
ATOM 1459 C CA . ALA A 1 190 ? -8.257 12.369 14.637 1.00 81.38 190 ALA A CA 1
ATOM 1460 C C . ALA A 1 190 ? -7.488 11.526 15.672 1.00 81.38 190 ALA A C 1
ATOM 1462 O O . ALA A 1 190 ? -6.294 11.740 15.856 1.00 81.38 190 ALA A O 1
ATOM 1463 N N . HIS A 1 191 ? -8.170 10.585 16.326 1.00 85.31 191 HIS A N 1
ATOM 1464 C CA . HIS A 1 191 ? -7.596 9.664 17.305 1.00 85.31 191 HIS A CA 1
ATOM 1465 C C . HIS A 1 191 ? -6.903 8.449 16.664 1.00 85.31 191 HIS A C 1
ATOM 1467 O O . HIS A 1 191 ? -6.315 7.646 17.379 1.00 85.31 191 HIS A O 1
ATOM 1473 N N . ILE A 1 192 ? -7.006 8.287 15.339 1.00 90.25 192 ILE A N 1
ATOM 1474 C CA . ILE A 1 192 ? -6.482 7.121 14.629 1.00 90.25 192 ILE A CA 1
ATOM 1475 C C . ILE A 1 192 ? -4.995 7.307 14.345 1.00 90.25 192 ILE A C 1
ATOM 1477 O O . ILE A 1 192 ? -4.587 8.221 13.618 1.00 90.25 192 ILE A O 1
ATOM 1481 N N . ASP A 1 193 ? -4.187 6.383 14.852 1.00 90.62 193 ASP A N 1
ATOM 1482 C CA . ASP A 1 193 ? -2.752 6.378 14.613 1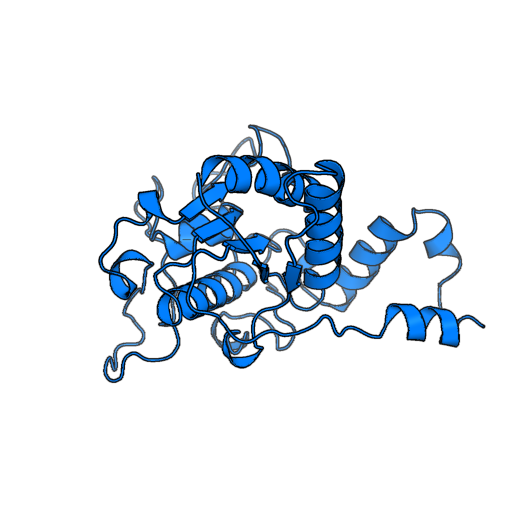.00 90.62 193 ASP A CA 1
ATOM 1483 C C . ASP A 1 193 ? -2.412 5.868 13.213 1.00 90.62 193 ASP A C 1
ATOM 1485 O O . ASP A 1 193 ? -3.001 4.916 12.706 1.00 90.62 193 ASP A O 1
ATOM 1489 N N . THR A 1 194 ? -1.391 6.463 12.592 1.00 92.19 194 THR A N 1
ATOM 1490 C CA . THR A 1 194 ? -0.810 5.952 11.340 1.00 92.19 194 THR A CA 1
ATOM 1491 C C . THR A 1 194 ? 0.593 5.420 11.604 1.00 92.19 194 THR A C 1
ATOM 1493 O O . THR A 1 194 ? 1.498 6.170 11.995 1.00 92.19 194 THR A O 1
ATOM 1496 N N . VAL A 1 195 ? 0.790 4.125 11.369 1.00 93.31 195 VAL A N 1
ATOM 1497 C CA . VAL A 1 195 ? 2.045 3.411 11.654 1.00 93.31 195 VAL A CA 1
ATOM 1498 C C . VAL A 1 195 ? 2.557 2.693 10.413 1.00 93.31 195 VAL A C 1
ATOM 1500 O O . VAL A 1 195 ? 1.817 2.495 9.447 1.00 93.31 195 VAL A O 1
ATOM 1503 N N . PHE A 1 196 ? 3.816 2.265 10.437 1.00 93.50 196 PHE A N 1
ATOM 1504 C CA . PHE A 1 196 ? 4.299 1.279 9.472 1.00 93.50 196 PHE A CA 1
ATOM 1505 C C . PHE A 1 196 ? 4.166 -0.136 10.042 1.00 93.50 196 PHE A C 1
ATOM 1507 O O . PHE A 1 196 ? 4.349 -0.321 11.248 1.00 93.50 196 PHE A O 1
ATOM 1514 N N . PRO A 1 197 ? 3.883 -1.144 9.198 1.00 91.25 197 PRO A N 1
ATOM 1515 C CA . PRO A 1 197 ? 3.986 -2.526 9.636 1.00 91.25 197 PRO A CA 1
ATOM 1516 C C . PRO A 1 197 ? 5.454 -2.903 9.909 1.00 91.25 197 PRO A C 1
ATOM 1518 O O . PRO A 1 197 ? 6.360 -2.308 9.306 1.00 91.25 197 PRO A O 1
ATOM 1521 N N . PRO A 1 198 ? 5.699 -3.904 10.773 1.00 87.75 198 PRO A N 1
ATOM 1522 C CA . PRO A 1 198 ? 7.020 -4.490 10.967 1.00 87.75 198 PRO A CA 1
ATOM 1523 C C . PRO A 1 198 ? 7.704 -4.868 9.652 1.00 87.75 198 PRO A C 1
ATOM 1525 O O . PRO A 1 198 ? 7.076 -5.380 8.725 1.00 87.75 198 PRO A O 1
ATOM 1528 N N . THR A 1 199 ? 9.014 -4.625 9.573 1.00 87.06 199 THR A N 1
ATOM 1529 C CA . THR A 1 199 ? 9.820 -4.920 8.376 1.00 87.06 199 THR A CA 1
ATOM 1530 C C . THR A 1 199 ? 9.842 -6.405 8.034 1.00 87.06 199 THR A C 1
ATOM 1532 O O . THR A 1 199 ? 9.975 -6.740 6.864 1.00 87.06 199 THR A O 1
ATOM 1535 N N . THR A 1 200 ? 9.635 -7.279 9.023 1.00 86.75 200 THR A N 1
ATOM 1536 C CA . THR A 1 200 ? 9.511 -8.734 8.856 1.00 86.75 200 THR A CA 1
ATOM 1537 C C . THR A 1 200 ? 8.340 -9.151 7.969 1.00 86.75 200 THR A C 1
ATOM 1539 O O . THR A 1 200 ? 8.378 -10.239 7.408 1.00 86.75 200 THR A O 1
ATOM 1542 N N . TYR A 1 201 ? 7.321 -8.301 7.807 1.00 88.69 201 TYR A N 1
ATOM 1543 C CA . TYR A 1 201 ? 6.208 -8.566 6.895 1.00 88.69 201 TYR A CA 1
ATOM 1544 C C . TYR A 1 201 ? 6.494 -8.153 5.451 1.00 88.69 201 TYR A C 1
ATOM 1546 O O . TYR A 1 201 ? 5.719 -8.508 4.566 1.00 88.69 201 TYR A O 1
ATOM 1554 N N . TYR A 1 202 ? 7.568 -7.406 5.187 1.00 89.75 202 TYR A N 1
ATOM 1555 C CA . TYR A 1 202 ? 7.968 -7.104 3.818 1.00 89.75 202 TYR A CA 1
ATOM 1556 C C . TYR A 1 202 ? 8.779 -8.261 3.233 1.00 89.75 202 TYR A C 1
ATOM 1558 O O . TYR A 1 202 ? 9.619 -8.839 3.924 1.00 89.75 202 TYR A O 1
ATOM 1566 N N . PRO A 1 203 ? 8.574 -8.580 1.950 1.00 89.12 203 PRO A N 1
ATOM 1567 C CA . PRO A 1 203 ? 9.341 -9.620 1.298 1.00 89.12 203 PRO A CA 1
ATOM 1568 C C . PRO A 1 203 ? 10.786 -9.201 1.026 1.00 89.12 203 PRO A C 1
ATOM 1570 O O . PRO A 1 203 ? 11.117 -8.018 0.925 1.00 89.12 203 PRO A O 1
ATOM 1573 N N . LEU A 1 204 ? 11.626 -10.196 0.744 1.00 88.81 204 LEU A N 1
ATOM 1574 C CA . LEU A 1 204 ? 12.835 -9.966 -0.036 1.00 88.81 204 LEU A CA 1
ATOM 1575 C C . LEU A 1 204 ? 12.432 -9.566 -1.465 1.00 88.81 204 LEU A C 1
ATOM 1577 O O . LEU A 1 204 ? 11.915 -10.389 -2.212 1.00 88.81 204 LEU A O 1
ATOM 1581 N N . TRP A 1 205 ? 12.643 -8.310 -1.848 1.00 90.06 205 TRP A N 1
ATOM 1582 C CA . TRP A 1 205 ? 12.153 -7.757 -3.120 1.00 90.06 205 TRP A CA 1
ATOM 1583 C C . TRP A 1 205 ? 12.695 -8.455 -4.371 1.00 90.06 205 TRP A C 1
ATOM 1585 O O . TRP A 1 205 ? 11.982 -8.566 -5.366 1.00 90.06 205 TRP A O 1
ATOM 1595 N N . THR A 1 206 ? 13.917 -8.987 -4.309 1.00 90.44 206 THR A N 1
ATOM 1596 C CA . THR A 1 206 ? 14.555 -9.676 -5.440 1.00 90.44 206 THR A CA 1
ATOM 1597 C C . THR A 1 206 ? 13.815 -10.935 -5.880 1.00 90.44 206 THR A C 1
ATOM 1599 O O . THR A 1 206 ? 13.913 -11.308 -7.046 1.00 90.44 206 THR A O 1
ATOM 1602 N N . GLN A 1 207 ? 13.014 -11.558 -5.007 1.00 88.19 207 GLN A N 1
ATOM 1603 C CA . GLN A 1 207 ? 12.190 -12.703 -5.406 1.00 88.19 207 GLN A CA 1
ATOM 1604 C C . GLN A 1 207 ? 11.116 -12.304 -6.432 1.00 88.19 207 GLN A C 1
ATOM 1606 O O . GLN A 1 207 ? 10.780 -13.095 -7.305 1.00 88.19 207 GLN A O 1
ATOM 1611 N N . TYR A 1 208 ? 10.648 -11.053 -6.394 1.00 85.31 208 TYR A N 1
ATOM 1612 C CA . TYR A 1 208 ? 9.669 -10.509 -7.337 1.00 85.31 208 TYR A CA 1
ATOM 1613 C C . TYR A 1 208 ? 10.312 -9.904 -8.589 1.00 85.31 208 TYR A C 1
ATOM 1615 O O . TYR A 1 208 ? 9.609 -9.361 -9.420 1.00 85.31 208 TYR A O 1
ATOM 1623 N N . GLY A 1 209 ? 11.636 -9.974 -8.760 1.00 88.12 209 GLY A N 1
ATOM 1624 C CA . GLY A 1 209 ? 12.313 -9.337 -9.898 1.00 88.12 209 GLY A CA 1
ATOM 1625 C C . GLY A 1 209 ? 12.569 -7.835 -9.722 1.00 88.12 209 GLY A C 1
ATOM 1626 O O . GLY A 1 209 ? 12.966 -7.161 -10.671 1.00 88.12 209 GLY A O 1
ATOM 1627 N N . CYS A 1 210 ? 12.384 -7.303 -8.511 1.00 93.94 210 CYS A N 1
ATOM 1628 C CA . CYS A 1 210 ? 12.834 -5.961 -8.151 1.00 93.94 210 CYS A CA 1
ATOM 1629 C C . CYS A 1 210 ? 14.319 -5.939 -7.751 1.00 93.94 210 CYS A C 1
ATOM 1631 O O . CYS A 1 210 ? 14.908 -6.968 -7.414 1.00 93.94 210 CYS A O 1
ATOM 1633 N N . ASP A 1 211 ? 14.914 -4.747 -7.696 1.00 94.62 211 ASP A N 1
ATOM 1634 C CA . ASP A 1 211 ? 16.198 -4.557 -7.016 1.00 94.62 211 ASP A CA 1
ATOM 1635 C C . ASP A 1 211 ? 16.066 -4.646 -5.478 1.00 94.62 211 ASP A C 1
ATOM 1637 O O . ASP A 1 211 ? 14.972 -4.746 -4.912 1.00 94.62 211 ASP A O 1
ATOM 1641 N N . ALA A 1 212 ? 17.198 -4.584 -4.769 1.00 92.00 212 ALA A N 1
ATOM 1642 C CA . ALA A 1 212 ? 17.230 -4.602 -3.301 1.00 92.00 212 ALA A CA 1
ATOM 1643 C C . ALA A 1 212 ? 16.475 -3.424 -2.645 1.00 92.00 212 ALA A C 1
ATOM 1645 O O . ALA A 1 212 ? 16.200 -3.455 -1.445 1.00 92.00 212 ALA A O 1
ATOM 1646 N N . TRP A 1 213 ? 16.133 -2.393 -3.421 1.00 92.56 213 TRP A N 1
ATOM 1647 C CA . TRP A 1 213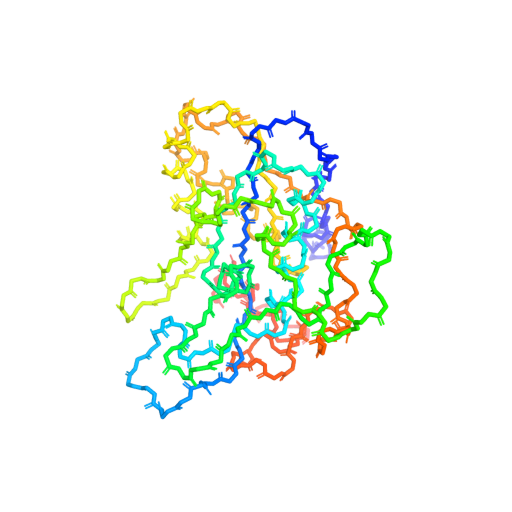 ? 15.409 -1.202 -2.991 1.00 92.56 213 TRP A CA 1
ATOM 1648 C C . TRP A 1 213 ? 13.934 -1.214 -3.408 1.00 92.56 213 TRP A C 1
ATOM 1650 O O . TRP A 1 213 ? 13.271 -0.194 -3.224 1.00 92.56 213 TRP A O 1
ATOM 1660 N N . ALA A 1 214 ? 13.426 -2.361 -3.880 1.00 94.94 214 ALA A N 1
ATOM 1661 C CA . ALA A 1 214 ? 12.048 -2.595 -4.309 1.00 94.94 214 ALA A CA 1
ATOM 1662 C C . ALA A 1 214 ? 11.646 -1.979 -5.656 1.00 94.94 214 ALA A C 1
ATOM 1664 O O . ALA A 1 214 ? 10.452 -1.942 -5.968 1.00 94.94 214 ALA A O 1
ATOM 1665 N N . TYR A 1 215 ? 12.598 -1.527 -6.476 1.00 96.06 215 TYR A N 1
ATOM 1666 C CA . TYR A 1 215 ? 12.281 -0.955 -7.781 1.00 96.06 215 TYR A CA 1
ATOM 1667 C C . TYR A 1 215 ? 12.130 -2.029 -8.858 1.00 96.06 215 TYR A C 1
ATOM 1669 O O . TYR A 1 215 ? 13.012 -2.861 -9.061 1.00 96.06 215 TYR A O 1
ATOM 1677 N N . ASP A 1 216 ? 11.016 -1.961 -9.583 1.00 94.75 216 ASP A N 1
ATOM 1678 C CA . ASP A 1 216 ? 10.741 -2.745 -10.784 1.00 94.75 216 ASP A CA 1
ATOM 1679 C C . ASP A 1 216 ? 11.388 -2.087 -12.018 1.00 94.75 216 ASP A C 1
ATOM 1681 O O . ASP A 1 216 ? 10.921 -1.056 -12.520 1.00 94.75 216 ASP A O 1
ATOM 1685 N N . HIS A 1 217 ? 12.461 -2.689 -12.537 1.00 93.81 217 HIS A N 1
ATOM 1686 C CA . HIS A 1 217 ? 13.152 -2.197 -13.732 1.00 93.81 217 HIS A CA 1
ATOM 1687 C C . HIS A 1 217 ? 12.307 -2.289 -15.015 1.00 93.81 217 HIS A C 1
ATOM 1689 O O . HIS A 1 217 ? 12.569 -1.552 -15.973 1.00 93.81 217 HIS A O 1
ATOM 1695 N N . GLU A 1 218 ? 11.272 -3.128 -15.025 1.00 91.19 218 GLU A N 1
ATOM 1696 C CA . GLU A 1 218 ? 10.343 -3.327 -16.138 1.00 91.19 218 GLU A CA 1
ATOM 1697 C C . GLU A 1 218 ? 9.117 -2.405 -16.064 1.00 91.19 218 GLU A C 1
ATOM 1699 O O . GLU A 1 218 ? 8.326 -2.354 -17.009 1.00 91.19 218 GLU A O 1
ATOM 1704 N N . SER A 1 219 ? 8.980 -1.606 -14.997 1.00 92.06 219 SER A N 1
ATOM 1705 C CA . SER A 1 219 ? 7.854 -0.684 -14.832 1.00 92.06 219 SER A CA 1
ATOM 1706 C C . SER A 1 219 ? 7.671 0.218 -16.058 1.00 92.06 219 SER A C 1
ATOM 1708 O O . SER A 1 219 ? 8.607 0.839 -16.572 1.00 92.06 219 SER A O 1
ATOM 1710 N N . THR A 1 220 ? 6.444 0.366 -16.540 1.00 89.06 220 THR A N 1
ATOM 1711 C CA . THR A 1 220 ? 6.091 1.279 -17.637 1.00 89.06 220 THR A CA 1
ATOM 1712 C C . THR A 1 220 ? 6.214 2.749 -17.234 1.00 89.06 220 THR A C 1
ATOM 1714 O O . THR A 1 220 ? 6.358 3.621 -18.091 1.00 89.06 220 THR A O 1
ATOM 1717 N N . GLN A 1 221 ? 6.258 3.041 -15.933 1.00 88.25 221 GLN A N 1
ATOM 1718 C CA . GLN A 1 221 ? 6.533 4.371 -15.404 1.00 88.25 221 GLN A CA 1
ATOM 1719 C C . GLN A 1 221 ? 8.040 4.533 -15.181 1.00 88.25 221 GLN A C 1
ATOM 1721 O O . GLN A 1 221 ? 8.573 4.192 -14.127 1.00 88.25 221 GLN A O 1
ATOM 1726 N N . SER A 1 222 ? 8.745 5.089 -16.168 1.00 91.50 222 SER A N 1
ATOM 1727 C CA . SER A 1 222 ? 10.220 5.146 -16.203 1.00 91.50 222 SER A CA 1
ATOM 1728 C C . SER A 1 222 ? 10.891 5.802 -14.986 1.00 91.50 222 SER A C 1
ATOM 1730 O O . SER A 1 222 ? 12.045 5.485 -14.683 1.00 91.50 222 SER A O 1
ATOM 1732 N N . TRP A 1 223 ? 10.186 6.699 -14.290 1.00 90.19 223 TRP A N 1
ATOM 1733 C CA . TRP A 1 223 ? 10.647 7.371 -13.072 1.00 90.19 223 TRP A CA 1
ATOM 1734 C C . TRP A 1 223 ? 10.552 6.492 -11.813 1.00 90.19 223 TRP A C 1
ATOM 1736 O O . TRP A 1 223 ? 11.168 6.822 -10.806 1.00 90.19 223 TRP A O 1
ATOM 1746 N N . THR A 1 224 ? 9.842 5.361 -11.883 1.00 93.62 224 THR A N 1
ATOM 1747 C CA . THR A 1 224 ? 9.718 4.345 -10.819 1.00 93.62 224 THR A CA 1
ATOM 1748 C C . THR A 1 224 ? 10.651 3.147 -11.011 1.00 93.62 224 THR A C 1
ATOM 1750 O O . THR A 1 224 ? 10.557 2.189 -10.264 1.00 93.62 224 THR A O 1
ATOM 1753 N N . ARG A 1 225 ? 11.548 3.161 -12.007 1.00 94.94 225 ARG A N 1
ATOM 1754 C CA . ARG A 1 225 ? 12.420 2.006 -12.305 1.00 94.94 225 ARG A CA 1
ATOM 1755 C C . ARG A 1 225 ? 13.659 1.898 -11.434 1.00 94.94 225 ARG A C 1
ATOM 1757 O O . ARG A 1 225 ? 14.298 0.853 -11.421 1.00 94.94 225 ARG A O 1
ATOM 1764 N N . THR A 1 226 ? 14.073 3.002 -10.821 1.00 94.62 226 THR A N 1
ATOM 1765 C CA . THR A 1 226 ? 15.286 3.059 -10.006 1.00 94.62 226 THR A CA 1
ATOM 1766 C C . THR A 1 226 ? 15.163 4.139 -8.945 1.00 94.62 226 THR A C 1
ATOM 1768 O O . THR A 1 226 ? 14.540 5.188 -9.160 1.00 94.62 226 THR A O 1
ATOM 1771 N N . ARG A 1 227 ? 15.885 3.945 -7.842 1.00 92.88 227 ARG A N 1
ATOM 1772 C CA . ARG A 1 227 ? 16.021 4.937 -6.770 1.00 92.88 227 ARG A CA 1
ATOM 1773 C C . ARG A 1 227 ? 16.500 6.297 -7.253 1.00 92.88 227 ARG A C 1
ATOM 1775 O O . ARG A 1 227 ? 15.929 7.325 -6.889 1.00 92.88 227 ARG A O 1
ATOM 1782 N N . GLY A 1 228 ? 17.512 6.292 -8.123 1.00 91.25 228 GLY A N 1
ATOM 1783 C CA . GLY A 1 228 ? 18.109 7.503 -8.687 1.00 91.25 228 GLY A CA 1
ATOM 1784 C C . GLY A 1 228 ? 17.145 8.335 -9.538 1.00 91.25 228 GLY A C 1
ATOM 1785 O O . GLY A 1 228 ? 17.363 9.530 -9.699 1.00 91.25 228 GLY A O 1
ATOM 1786 N N . ARG A 1 229 ? 16.059 7.745 -10.055 1.00 91.88 229 ARG A N 1
ATOM 1787 C CA . ARG A 1 229 ? 15.007 8.474 -10.785 1.00 91.88 229 ARG A CA 1
ATOM 1788 C C . ARG A 1 229 ? 13.821 8.835 -9.898 1.00 91.88 229 ARG A C 1
ATOM 1790 O O . ARG A 1 229 ? 13.251 9.921 -10.049 1.00 91.88 229 ARG A O 1
ATOM 1797 N N . PHE A 1 230 ? 13.472 7.948 -8.972 1.00 91.56 230 PHE A N 1
ATOM 1798 C CA . PHE A 1 230 ? 12.324 8.124 -8.096 1.00 91.56 230 PHE A CA 1
ATOM 1799 C C . PHE A 1 230 ? 12.539 9.271 -7.111 1.00 91.56 230 PHE A C 1
ATOM 1801 O O . PHE A 1 230 ? 11.735 10.200 -7.090 1.00 91.56 230 PHE A O 1
ATOM 1808 N N . ILE A 1 231 ? 13.644 9.271 -6.357 1.00 88.06 231 ILE A N 1
ATOM 1809 C CA . ILE A 1 231 ? 13.887 10.272 -5.306 1.00 88.06 231 ILE A CA 1
ATOM 1810 C C . ILE A 1 231 ? 13.866 11.709 -5.857 1.00 88.06 231 ILE A C 1
ATOM 1812 O O . ILE A 1 231 ? 13.133 12.533 -5.307 1.00 88.06 231 ILE A O 1
ATOM 1816 N N . PRO A 1 232 ? 14.561 12.045 -6.963 1.00 86.50 232 PRO A N 1
ATOM 1817 C CA . PRO A 1 232 ? 14.461 13.384 -7.548 1.00 86.50 232 PRO A CA 1
ATOM 1818 C C . PRO A 1 232 ? 13.047 13.763 -7.996 1.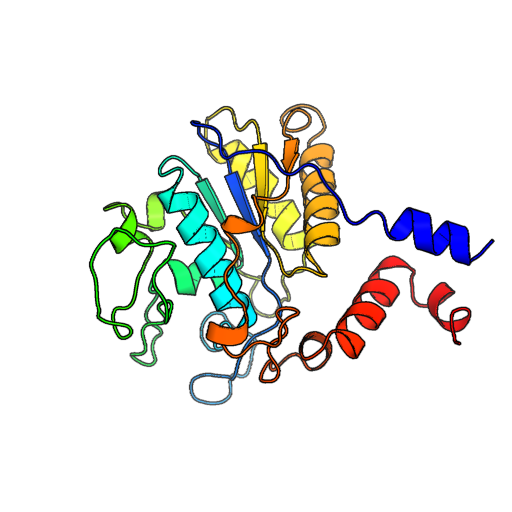00 86.50 232 PRO A C 1
ATOM 1820 O O . PRO A 1 232 ? 12.653 14.927 -7.925 1.00 86.50 232 PRO A O 1
ATOM 1823 N N . THR A 1 233 ? 12.271 12.797 -8.485 1.00 85.19 233 THR A N 1
ATOM 1824 C CA . THR A 1 233 ? 10.881 13.022 -8.901 1.00 85.19 233 THR A CA 1
ATOM 1825 C C . THR A 1 233 ? 9.994 13.285 -7.684 1.00 85.19 233 THR A C 1
ATOM 1827 O O . THR A 1 233 ? 9.274 14.281 -7.653 1.00 85.19 233 THR A O 1
ATOM 1830 N N . GLU A 1 234 ? 10.138 12.482 -6.633 1.00 83.00 234 GLU A N 1
ATOM 1831 C CA . GLU A 1 234 ? 9.429 12.634 -5.362 1.00 83.00 234 GLU A CA 1
ATOM 1832 C C . GLU A 1 234 ? 9.738 13.980 -4.682 1.00 83.00 234 GLU A C 1
ATOM 1834 O O . GLU A 1 234 ? 8.832 14.661 -4.195 1.00 83.00 234 GLU A O 1
ATOM 1839 N N . MET A 1 235 ? 11.005 14.408 -4.697 1.00 77.88 235 MET A N 1
ATOM 1840 C CA . MET A 1 235 ? 11.432 15.688 -4.124 1.00 77.88 235 MET A CA 1
ATOM 1841 C C . MET A 1 235 ? 10.898 16.883 -4.913 1.00 77.88 235 MET A C 1
ATOM 1843 O O . MET A 1 235 ? 10.412 17.836 -4.304 1.00 77.88 235 MET A O 1
ATOM 1847 N N . ARG A 1 236 ? 10.895 16.822 -6.253 1.00 77.06 236 ARG A N 1
ATOM 1848 C CA . ARG A 1 236 ? 10.278 17.863 -7.098 1.00 77.06 236 ARG A CA 1
ATOM 1849 C C . ARG A 1 236 ? 8.793 18.046 -6.796 1.00 77.06 236 ARG A C 1
ATOM 1851 O O . ARG A 1 236 ? 8.308 19.173 -6.786 1.00 77.06 236 ARG A O 1
ATOM 1858 N N . HIS A 1 237 ? 8.084 16.957 -6.502 1.00 69.50 237 HIS A N 1
ATOM 1859 C CA . HIS A 1 237 ? 6.668 17.012 -6.136 1.00 69.50 237 HIS A CA 1
ATOM 1860 C C . HIS A 1 237 ? 6.436 17.647 -4.753 1.00 69.50 237 HIS A C 1
ATOM 1862 O O . HIS A 1 237 ? 5.378 18.229 -4.533 1.00 69.50 237 HIS A O 1
ATOM 1868 N N . LYS A 1 238 ? 7.401 17.561 -3.822 1.00 63.16 238 LYS A N 1
ATOM 1869 C CA . LYS A 1 238 ? 7.295 18.150 -2.473 1.00 63.16 238 LYS A CA 1
ATOM 1870 C C . LYS A 1 238 ? 7.763 19.599 -2.377 1.00 63.16 238 LYS A C 1
ATOM 1872 O O . LYS A 1 238 ? 7.190 20.358 -1.605 1.00 63.16 238 LYS A O 1
ATOM 1877 N N . LEU A 1 239 ? 8.817 19.960 -3.102 1.00 50.41 239 LEU A N 1
ATOM 1878 C CA . LEU A 1 239 ? 9.485 21.259 -2.970 1.00 50.41 239 LEU A CA 1
ATOM 1879 C C . LEU A 1 239 ? 8.946 22.325 -3.933 1.00 50.41 239 LEU A C 1
ATOM 1881 O O . LEU A 1 239 ? 9.337 23.487 -3.850 1.00 50.41 239 LEU A O 1
ATOM 1885 N N . GLY A 1 240 ? 8.062 21.945 -4.858 1.00 52.44 240 GLY A N 1
ATOM 1886 C CA . GLY A 1 240 ? 7.764 22.779 -6.015 1.00 52.44 240 GLY A CA 1
ATOM 1887 C C . GLY A 1 240 ? 8.983 22.894 -6.940 1.00 52.44 240 GLY A C 1
ATOM 1888 O O . GLY A 1 240 ? 10.127 22.623 -6.575 1.00 52.44 240 GLY A O 1
ATOM 1889 N N . TRP A 1 241 ? 8.746 23.283 -8.190 1.00 40.72 241 TRP A N 1
ATOM 1890 C CA . TRP A 1 241 ? 9.789 23.336 -9.223 1.00 40.72 241 TRP A CA 1
ATOM 1891 C C . TRP A 1 241 ? 10.917 24.345 -8.928 1.00 40.72 241 TRP A C 1
ATOM 1893 O O . TRP A 1 241 ? 12.014 24.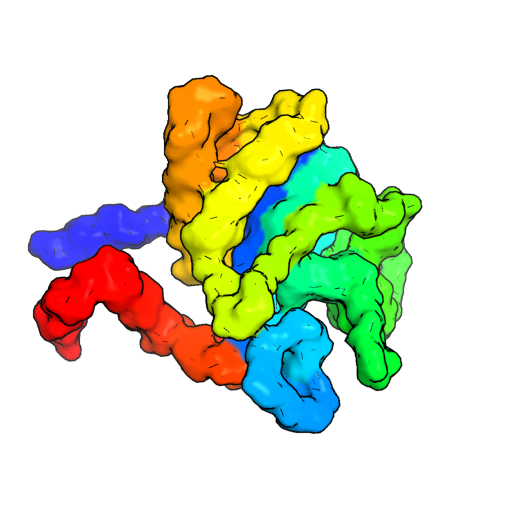206 -9.465 1.00 40.72 241 TRP A O 1
ATOM 1903 N N . VAL A 1 242 ? 10.649 25.349 -8.086 1.00 44.72 242 VAL A N 1
ATOM 1904 C CA . VAL A 1 242 ? 11.546 26.489 -7.841 1.00 44.72 242 VAL A CA 1
ATOM 1905 C C . VAL A 1 242 ? 12.707 26.110 -6.916 1.00 44.72 242 VAL A C 1
ATOM 1907 O O . VAL A 1 242 ? 13.848 26.394 -7.251 1.00 44.72 242 VAL A O 1
ATOM 1910 N N . ALA A 1 243 ? 12.465 25.364 -5.834 1.00 46.31 243 ALA A N 1
ATOM 1911 C CA . ALA A 1 243 ? 13.515 25.017 -4.868 1.00 46.31 243 ALA A CA 1
ATOM 1912 C C . ALA A 1 243 ? 14.444 23.869 -5.321 1.00 46.31 243 ALA A C 1
ATOM 1914 O O . ALA A 1 243 ? 15.502 23.667 -4.736 1.00 46.31 243 ALA A O 1
ATOM 1915 N N . TYR A 1 244 ? 14.084 23.108 -6.362 1.00 38.72 244 TYR A N 1
ATOM 1916 C CA . TYR A 1 244 ? 14.915 22.000 -6.859 1.00 38.72 244 TYR A CA 1
ATOM 1917 C C . TYR A 1 244 ? 16.087 22.466 -7.741 1.00 38.72 244 TYR A C 1
ATOM 1919 O O . TYR A 1 244 ? 17.106 21.781 -7.813 1.00 38.72 244 TYR A O 1
ATOM 1927 N N . LYS A 1 245 ? 15.973 23.624 -8.412 1.00 42.94 245 LYS A N 1
ATOM 1928 C CA . LYS A 1 245 ? 17.052 24.148 -9.272 1.00 42.94 245 LYS A CA 1
ATOM 1929 C C . LYS A 1 245 ? 18.301 24.546 -8.478 1.00 42.94 245 LYS A C 1
ATOM 1931 O O . LYS A 1 245 ? 19.396 24.408 -9.013 1.00 42.94 245 LYS A O 1
ATOM 1936 N N . ASP A 1 246 ? 18.126 24.922 -7.215 1.00 41.69 246 ASP A N 1
ATOM 1937 C CA . ASP A 1 246 ? 19.200 25.404 -6.339 1.00 41.69 246 ASP A CA 1
ATOM 1938 C C . ASP A 1 246 ? 19.871 24.282 -5.521 1.00 41.69 246 ASP A C 1
ATOM 1940 O O . ASP A 1 246 ? 20.815 24.530 -4.777 1.00 41.69 246 ASP A O 1
ATOM 1944 N N . ILE A 1 247 ? 19.409 23.030 -5.664 1.00 43.25 247 ILE A N 1
ATOM 1945 C CA . ILE A 1 247 ? 19.967 21.833 -4.998 1.00 43.25 247 ILE A CA 1
ATOM 1946 C C . ILE A 1 247 ? 20.712 20.961 -6.023 1.00 43.25 247 ILE A C 1
ATOM 1948 O O . ILE A 1 247 ? 20.691 19.731 -5.975 1.00 43.25 247 ILE A O 1
ATOM 1952 N N . LYS A 1 248 ? 21.352 21.583 -7.013 1.00 33.22 248 LYS A N 1
ATOM 1953 C CA . LYS A 1 248 ? 22.275 20.866 -7.893 1.00 33.22 248 LYS A CA 1
ATOM 1954 C C . LYS A 1 248 ? 23.661 20.834 -7.252 1.00 33.22 248 LYS A C 1
ATOM 1956 O O . LYS A 1 248 ? 24.279 21.880 -7.083 1.00 33.22 248 LYS A O 1
ATOM 1961 N N . CYS A 1 249 ? 24.089 19.630 -6.873 1.00 37.88 249 CYS A N 1
ATOM 1962 C CA . CYS A 1 249 ? 25.503 19.271 -6.788 1.00 37.88 249 CYS A CA 1
ATOM 1963 C C . CYS A 1 249 ? 26.122 19.287 -8.188 1.00 37.88 249 CYS A C 1
ATOM 1965 O O . CYS A 1 249 ? 25.400 18.898 -9.140 1.00 37.88 249 CYS A O 1
#

Foldseek 3Di:
DVVVVVVVVPPLDDDADAQDADAAEEEEDAFFWFAAADDDDPADDPPRTQLFLLLLLLLLLVLLSCLVHVSYAYQYERSSLQQQQQPQDPVRDGRFRLAHHPDPPDDPDSNDGHHSCNRRVDRSVVRYHYDDDDTRDDQDLLNSLLVVLVVVVVVPDDHAEYAQTYQSLCSVVSQVSNQVNQCVVVPPRNNYYYHHHDPVSGDCSVVSVAPSRSAGCRGPPNLRRDPVSVVLVVVCVVVPVVVSVVPDD